Protein AF-0000000079329258 (afdb_homodimer)

Solvent-accessible surface area (backbone atoms only — not comparable to full-atom values): 20181 Å² total; per-residue (Å²): 110,71,62,59,50,48,50,52,49,50,32,41,52,50,22,44,48,54,41,33,74,60,23,19,70,70,60,48,48,65,63,57,31,17,58,67,35,71,48,51,55,69,58,52,50,73,77,28,89,44,69,68,56,38,49,38,51,54,43,53,53,58,61,31,46,58,42,48,55,48,50,64,73,45,65,86,59,78,51,51,63,58,43,52,46,50,48,48,53,51,50,43,49,47,46,70,75,35,45,66,60,45,52,47,40,60,68,40,58,68,33,58,89,62,38,68,61,66,85,78,45,67,31,61,50,52,50,47,51,52,53,50,51,36,30,74,69,52,36,29,49,91,64,59,64,69,55,52,50,22,59,58,44,31,26,49,50,50,51,67,54,35,79,75,50,53,69,74,56,39,53,54,49,46,57,53,45,44,52,43,48,40,66,48,37,43,52,129,111,70,62,60,51,49,50,51,51,48,30,41,52,53,22,43,49,53,40,34,74,60,24,19,68,71,59,47,47,64,62,58,33,16,57,67,35,71,48,51,55,68,58,53,48,73,78,27,88,43,70,68,56,40,51,39,52,52,44,53,53,57,61,32,46,57,42,49,55,48,51,66,71,46,66,87,58,77,51,53,65,57,42,51,45,49,48,47,53,50,50,43,49,46,45,70,74,36,45,66,62,46,52,46,39,58,68,40,58,66,34,59,90,62,38,66,60,65,82,82,46,66,30,62,51,53,51,46,50,52,53,50,51,36,29,73,69,53,37,30,50,90,63,58,63,70,55,53,49,22,59,59,44,31,28,49,51,50,52,67,54,36,81,76,52,52,70,72,56,38,53,54,50,47,57,52,45,44,52,42,47,42,66,48,38,43,54,129

Nearest PDB structures (foldseek):
  3pas-assembly1_A  TM=8.625E-01  e=9.833E-09  Marinobacter nauticus VT8
  3ppb-assembly1_B  TM=8.294E-01  e=1.211E-07  Shewanella loihica PV-4
  3qkx-assembly1_A  TM=8.378E-01  e=1.809E-06  Haemophilus influenzae
  3qkx-assembly1_B  TM=8.265E-01  e=6.051E-06  Haemophilus influenzae
  6el2-assembly1_B  TM=7.590E-01  e=8.904E-06  Sulfolobus acidocaldarius

Foldseek 3Di:
DVVVLVLLLVLLLVLCLVCCVPQNLVRDALCSSCVSSVHDSVSVCVVAVGSLRSLLVSLLVLVQVLLVQLCVQCPPPLQLLVSLLSSLVSLLVCCLVPVSSVVSNVVCCPPCSSVVPPPDRPSVVVQQVVVVVNVVVQFWPPDDVVVLCCLSRVVSVVLSVPPVADPVRSVVVSVVSSVVSNVVIGHD/DVVVLVLLLVLLLVLCLVCCVPQNLVRDALCSSCVSSVHDSVSVCVVAVGSLRSLLVSLLVLVQVLLVQLCVQCPPPLQLLVSLLSSLVSLLVCCLVPVSSVVSNVVCCPPCSSVVPPDDRPSVVVQQVVVVVNVVVQFWPPDDVVVLCCLSRVVSVVLSVDPVADPVRSVVVSVVSSVVSNVHIGHD

Secondary structure (DSSP, 8-state):
-HHHHHHHHHHHHHHHHHHHHHHTTTT--HHHHHHHHTS-HHHHHHH-SSHHHHHHHHHHHHHHHHHHHHHHHSTT---HHHHHHHHHHHHHHHHHHTHHHHHHHHHHTT-HHHH--TT--HHHHHHHHHHHHHHHTTSB-S--HHHHHHHHHHHHHHHHH-TTS-HHHHHHHHHHHHHHHHHHHB--/-HHHHHHHHHHHHHHHHHHHHHHTTTT--HHHHHHHHTS-HHHHHHH-SSHHHHHHHHHHHHHHHHHHHHHHHSTT---HHHHHHHHHHHHHHHHHHTHHHHHHHHHHTT-HHHH---S--HHHHHHHHHHHHHHHTTSB-S--HHHHHHHHHHHHHHHHH-TTS-HHHHHHHHHHHHHHHHHHHB--

Structure (mmCIF, N/CA/C/O backbone):
data_AF-0000000079329258-model_v1
#
loop_
_entity.id
_entity.type
_entity.pdbx_description
1 polymer 'AcrR family transcriptional regulator'
#
loop_
_atom_site.group_PDB
_atom_site.id
_atom_site.type_symbol
_atom_site.label_atom_id
_atom_site.label_alt_id
_atom_site.label_comp_id
_atom_site.label_asym_id
_atom_site.label_entity_id
_atom_site.label_seq_id
_atom_site.pdbx_PDB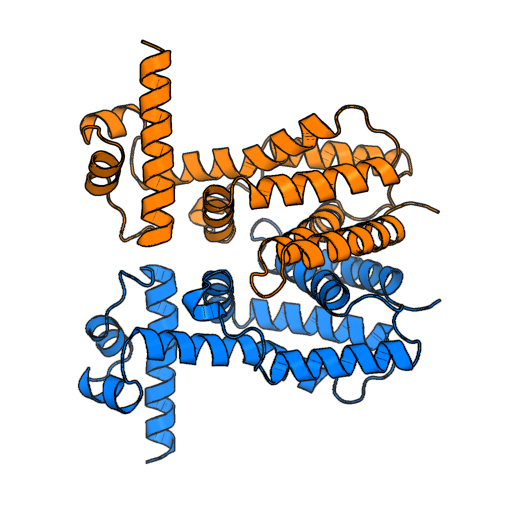_ins_code
_atom_site.Cartn_x
_atom_site.Cartn_y
_atom_site.Cartn_z
_atom_site.occupancy
_atom_site.B_iso_or_equiv
_atom_site.auth_seq_id
_atom_site.auth_comp_id
_atom_site.auth_asym_id
_atom_site.auth_atom_id
_atom_site.pdbx_PDB_model_num
ATOM 1 N N . MET A 1 1 ? -34.656 -20.156 -3.637 1 48.72 1 MET A N 1
ATOM 2 C CA . MET A 1 1 ? -33.812 -20.141 -4.816 1 48.72 1 MET A CA 1
ATOM 3 C C . MET A 1 1 ? -32.781 -19.016 -4.719 1 48.72 1 MET A C 1
ATOM 5 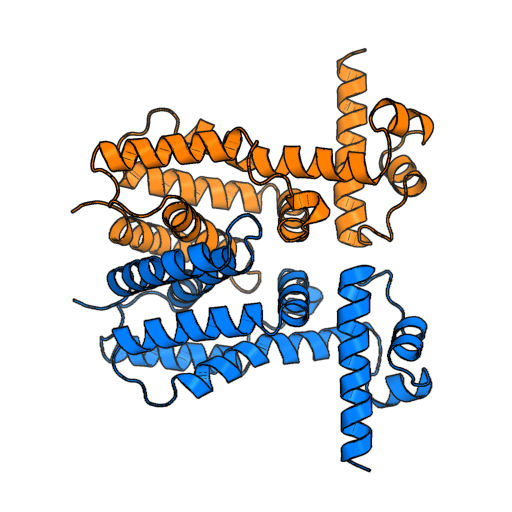O O . MET A 1 1 ? -31.594 -19.234 -4.965 1 48.72 1 MET A O 1
ATOM 9 N N . ARG A 1 2 ? -33.281 -17.766 -4.301 1 54.97 2 ARG A N 1
ATOM 10 C CA . ARG A 1 2 ? -32.406 -16.594 -4.238 1 54.97 2 ARG A CA 1
ATOM 11 C C . ARG A 1 2 ? -31.328 -16.766 -3.186 1 54.97 2 ARG A C 1
ATOM 13 O O . ARG A 1 2 ? -30.156 -16.5 -3.445 1 54.97 2 ARG A O 1
ATOM 20 N N . LYS A 1 3 ? -31.609 -17.328 -2.082 1 60.41 3 LYS A N 1
ATOM 21 C CA . LYS A 1 3 ? -30.688 -17.516 -0.968 1 60.41 3 LYS A CA 1
ATOM 22 C C . LYS A 1 3 ? -29.594 -18.516 -1.325 1 60.41 3 LYS A C 1
ATOM 24 O O . LYS A 1 3 ? -28.422 -18.297 -1.001 1 60.41 3 LYS A O 1
ATOM 29 N N . LYS A 1 4 ? -30.062 -19.547 -1.807 1 58.53 4 LYS A N 1
ATOM 30 C CA . LYS A 1 4 ? -29.109 -20.578 -2.209 1 58.53 4 LYS A CA 1
ATOM 31 C C . LYS A 1 4 ? -28.141 -20.062 -3.26 1 58.53 4 LYS A C 1
ATOM 33 O O . LYS A 1 4 ? -26.938 -20.359 -3.215 1 58.53 4 LYS A O 1
ATOM 38 N N . ASP A 1 5 ? -28.625 -19.312 -4.07 1 74.62 5 ASP A N 1
ATOM 39 C CA . ASP A 1 5 ? -27.812 -18.688 -5.113 1 74.62 5 ASP A CA 1
ATOM 40 C C . ASP A 1 5 ? -26.812 -17.719 -4.516 1 74.62 5 ASP A C 1
ATOM 42 O O . ASP A 1 5 ? -25.656 -17.688 -4.926 1 74.62 5 ASP A O 1
ATOM 46 N N . ASP A 1 6 ? -27.297 -17.156 -3.404 1 80.5 6 ASP A N 1
ATOM 47 C CA . ASP A 1 6 ? -26.422 -16.188 -2.74 1 80.5 6 ASP A CA 1
ATOM 48 C C . ASP A 1 6 ? -25.281 -16.891 -2.012 1 80.5 6 ASP A C 1
ATOM 50 O O . ASP A 1 6 ? -24.156 -16.422 -2.018 1 80.5 6 ASP A O 1
ATOM 54 N N . GLU A 1 7 ? -25.594 -18.016 -1.513 1 88.44 7 GLU A N 1
ATOM 55 C CA . GLU A 1 7 ? -24.578 -18.781 -0.779 1 88.44 7 GLU A CA 1
ATOM 56 C C . GLU A 1 7 ? -23.531 -19.344 -1.72 1 88.44 7 GLU A C 1
ATOM 58 O O . GLU A 1 7 ? -22.344 -19.359 -1.391 1 88.44 7 GLU A O 1
ATOM 63 N N . LYS A 1 8 ? -24.047 -19.812 -2.863 1 91.69 8 LYS A N 1
ATOM 64 C CA . LYS A 1 8 ? -23.109 -20.344 -3.85 1 91.69 8 LYS A CA 1
ATOM 65 C C . LYS A 1 8 ? -22.172 -19.25 -4.371 1 91.69 8 LYS A C 1
ATOM 67 O O . LYS A 1 8 ? -20.969 -19.469 -4.477 1 91.69 8 LYS A O 1
ATOM 72 N N . GLU A 1 9 ? -22.766 -18.172 -4.574 1 93.94 9 GLU A N 1
ATOM 73 C CA . GLU A 1 9 ? -21.969 -17.047 -5.066 1 93.94 9 GLU A CA 1
ATOM 74 C C . GLU A 1 9 ? -20.906 -16.641 -4.043 1 93.94 9 GLU A C 1
ATOM 76 O O . GLU A 1 9 ? -19.766 -16.391 -4.402 1 93.94 9 GLU A O 1
ATOM 81 N N . LYS A 1 10 ? -21.328 -16.594 -2.83 1 94.88 10 LYS A N 1
ATOM 82 C CA . LYS A 1 10 ? -20.406 -16.234 -1.759 1 94.88 10 LYS A CA 1
ATOM 83 C C . LYS A 1 10 ? -19.281 -17.266 -1.646 1 94.88 10 LYS A C 1
ATOM 85 O O . LYS A 1 10 ? -18.125 -16.906 -1.464 1 94.88 10 LYS A O 1
ATOM 90 N N . SER A 1 11 ? -19.641 -18.484 -1.797 1 95.94 11 SER A N 1
ATOM 91 C CA . SER A 1 11 ? -18.656 -19.562 -1.73 1 95.94 11 SER A CA 1
ATOM 92 C C . SER A 1 11 ? -17.641 -19.438 -2.865 1 95.94 11 SER A C 1
ATOM 94 O O . SER A 1 11 ? -16.453 -19.703 -2.67 1 95.94 11 SER A O 1
ATOM 96 N N . ILE A 1 12 ? -18.172 -19.094 -3.973 1 96.25 12 ILE A N 1
ATOM 97 C CA . ILE A 1 12 ? -17.297 -18.922 -5.129 1 96.25 12 ILE A CA 1
ATOM 98 C C . ILE A 1 12 ? -16.344 -17.75 -4.887 1 96.25 12 ILE A C 1
ATOM 100 O O . ILE A 1 12 ? -15.141 -17.859 -5.105 1 96.25 12 ILE A O 1
ATOM 104 N N . LYS A 1 13 ? -16.891 -16.672 -4.375 1 96.5 13 LYS A N 1
ATOM 105 C CA . LYS A 1 13 ? -16.062 -15.492 -4.102 1 96.5 13 LYS A CA 1
ATOM 106 C C . LYS A 1 13 ? -14.992 -15.805 -3.062 1 96.5 13 LYS A C 1
ATOM 108 O O . LYS A 1 13 ? -13.836 -15.414 -3.225 1 96.5 13 LYS A O 1
ATOM 113 N N . ASP A 1 14 ? -15.383 -16.547 -2.062 1 96.25 14 ASP A N 1
ATOM 114 C CA . ASP A 1 14 ? -14.445 -16.938 -1.017 1 96.25 14 ASP A CA 1
ATOM 115 C C . ASP A 1 14 ? -13.336 -17.828 -1.58 1 96.25 14 ASP A C 1
ATOM 117 O O . ASP A 1 14 ? -12.164 -17.656 -1.233 1 96.25 14 ASP A O 1
ATOM 121 N N . ALA A 1 15 ? -13.703 -18.688 -2.434 1 96.38 15 ALA A N 1
ATOM 122 C CA . ALA A 1 15 ? -12.742 -19.594 -3.064 1 96.38 15 ALA A CA 1
ATOM 123 C C . ALA A 1 15 ? -11.773 -18.828 -3.957 1 96.38 15 ALA A C 1
ATOM 125 O O . ALA A 1 15 ? -10.57 -19.109 -3.967 1 96.38 15 ALA A O 1
ATOM 126 N N . VAL A 1 16 ? -12.281 -17.875 -4.664 1 94.62 16 VAL A N 1
ATOM 127 C CA . VAL A 1 16 ? -11.461 -17.062 -5.555 1 94.62 16 VAL A CA 1
ATOM 128 C C . VAL A 1 16 ? -10.406 -16.312 -4.742 1 94.62 16 VAL A C 1
ATOM 130 O O . VAL A 1 16 ? -9.219 -16.359 -5.055 1 94.62 16 VAL A O 1
ATOM 133 N N . ILE A 1 17 ? -10.812 -15.688 -3.715 1 93.56 17 ILE A N 1
ATOM 134 C CA . ILE A 1 17 ? -9.922 -14.891 -2.881 1 93.56 17 ILE A CA 1
ATOM 135 C C . ILE A 1 17 ? -8.844 -15.781 -2.27 1 93.56 17 ILE A C 1
ATOM 137 O O . ILE A 1 17 ? -7.656 -15.477 -2.348 1 93.56 17 ILE A O 1
ATOM 141 N N . LYS A 1 18 ? -9.289 -16.875 -1.786 1 92.69 18 LYS A N 1
ATOM 142 C CA . LYS A 1 18 ? -8.375 -17.828 -1.155 1 92.69 18 LYS A CA 1
ATOM 143 C C . LYS A 1 18 ? -7.336 -18.328 -2.152 1 92.69 18 LYS A C 1
ATOM 145 O O . LYS A 1 18 ? -6.137 -18.312 -1.871 1 92.69 18 LYS A O 1
ATOM 150 N N . LEU A 1 19 ? -7.75 -18.766 -3.305 1 90.38 19 LEU A N 1
ATOM 151 C CA . LEU A 1 19 ? -6.879 -19.406 -4.285 1 90.38 19 LEU A CA 1
ATOM 152 C C . LEU A 1 19 ? -5.957 -18.375 -4.938 1 90.38 19 LEU A C 1
ATOM 154 O O . LEU A 1 19 ? -4.785 -18.672 -5.191 1 90.38 19 LEU A O 1
ATOM 158 N N . ILE A 1 20 ? -6.469 -17.25 -5.184 1 86.25 20 ILE A N 1
ATOM 159 C CA . ILE A 1 20 ? -5.66 -16.219 -5.816 1 86.25 20 ILE A CA 1
ATOM 160 C C . ILE A 1 20 ? -4.555 -15.766 -4.863 1 86.25 20 ILE A C 1
ATOM 162 O O . ILE A 1 20 ? -3.408 -15.578 -5.277 1 86.25 20 ILE A O 1
ATOM 166 N N . LEU A 1 21 ? -4.855 -15.57 -3.617 1 83.5 21 LEU A N 1
ATOM 167 C CA . LEU A 1 21 ? -3.857 -15.172 -2.631 1 83.5 21 LEU A CA 1
ATOM 168 C C . LEU A 1 21 ? -2.807 -16.266 -2.453 1 83.5 21 LEU A C 1
ATOM 170 O O . LEU A 1 21 ? -1.639 -15.969 -2.189 1 83.5 21 LEU A O 1
ATOM 174 N N . LYS A 1 22 ? -3.197 -17.484 -2.721 1 82.31 22 LYS A N 1
ATOM 175 C CA . LYS A 1 22 ? -2.311 -18.609 -2.488 1 82.31 22 LYS A CA 1
ATOM 176 C C . LYS A 1 22 ? -1.486 -18.938 -3.732 1 82.31 22 LYS A C 1
ATOM 178 O O . LYS A 1 22 ? -0.29 -19.219 -3.637 1 82.31 22 LYS A O 1
ATOM 183 N N . GLU A 1 23 ? -2.15 -18.875 -4.914 1 81.81 23 GLU A N 1
ATOM 184 C CA . GLU A 1 23 ? -1.503 -19.422 -6.102 1 81.81 23 GLU A CA 1
ATOM 185 C C . GLU A 1 23 ? -1.396 -18.375 -7.207 1 81.81 23 GLU A C 1
ATOM 187 O O . GLU A 1 23 ? -0.786 -18.625 -8.25 1 81.81 23 GLU A O 1
ATOM 192 N N . GLY A 1 24 ? -1.942 -17.219 -6.98 1 77.56 24 GLY A N 1
ATOM 193 C CA . GLY A 1 24 ? -1.922 -16.203 -8.016 1 77.56 24 GLY A CA 1
ATOM 194 C C . GLY A 1 24 ? -2.986 -16.406 -9.078 1 77.56 24 GLY A C 1
ATOM 195 O O . GLY A 1 24 ? -3.65 -17.453 -9.102 1 77.56 24 GLY A O 1
ATOM 196 N N . PHE A 1 25 ? -3.131 -15.484 -9.922 1 76 25 PHE A N 1
ATOM 197 C CA . PHE A 1 25 ? -4.176 -15.469 -10.938 1 76 25 PHE A CA 1
ATOM 198 C C . PHE A 1 25 ? -3.945 -16.578 -11.961 1 76 25 PHE A C 1
ATOM 200 O O . PHE A 1 25 ? -4.879 -17.297 -12.328 1 76 25 PHE A O 1
ATOM 207 N N . GLN A 1 26 ? -2.729 -16.641 -12.406 1 77.75 26 GLN A N 1
ATOM 208 C CA . GLN A 1 26 ? -2.402 -17.625 -13.438 1 77.75 26 GLN A CA 1
ATOM 209 C C . GLN A 1 26 ? -2.506 -19.047 -12.898 1 77.75 26 GLN A C 1
ATOM 211 O O . GLN A 1 26 ? -2.859 -19.969 -13.641 1 77.75 26 GLN A O 1
ATOM 216 N N . GLY A 1 27 ? -2.27 -19.203 -11.695 1 80.75 27 GLY A N 1
ATOM 217 C CA . GLY A 1 27 ? -2.301 -20.531 -11.094 1 80.75 27 GLY A CA 1
ATOM 218 C C . GLY A 1 27 ? -3.697 -20.969 -10.695 1 80.75 27 GLY A C 1
ATOM 219 O O . GLY A 1 27 ? -3.893 -22.109 -10.266 1 80.75 27 GLY A O 1
ATOM 220 N N . THR A 1 28 ? -4.598 -20.094 -10.789 1 87.38 28 THR A N 1
ATOM 221 C CA . THR A 1 28 ? -5.969 -20.375 -10.391 1 87.38 28 THR A CA 1
ATOM 222 C C . THR A 1 28 ? -6.836 -20.688 -11.609 1 87.38 28 THR A C 1
ATOM 224 O O . THR A 1 28 ? -6.805 -19.953 -12.602 1 87.38 28 THR A O 1
ATOM 227 N N . SER A 1 29 ? -7.504 -21.828 -11.578 1 91.19 29 SER A N 1
ATOM 228 C CA . SER A 1 29 ? -8.398 -22.203 -12.672 1 91.19 29 SER A CA 1
ATOM 229 C C . SER A 1 29 ? -9.844 -22.328 -12.188 1 91.19 29 SER A C 1
ATOM 231 O O . SER A 1 29 ? -10.094 -22.375 -10.984 1 91.19 29 SER A O 1
ATOM 233 N N . ILE A 1 30 ? -10.711 -22.359 -13.141 1 94.56 30 ILE A N 1
ATOM 234 C CA . ILE A 1 30 ? -12.125 -22.5 -12.828 1 94.56 30 ILE A CA 1
ATOM 235 C C . ILE A 1 30 ? -12.359 -23.844 -12.117 1 94.56 30 ILE A C 1
ATOM 237 O O . ILE A 1 30 ? -13.148 -23.906 -11.172 1 94.56 30 ILE A O 1
ATOM 241 N N . SER A 1 31 ? -11.688 -24.828 -12.547 1 95.75 31 SER A N 1
ATOM 242 C CA . SER A 1 31 ? -11.812 -26.141 -11.922 1 95.75 31 SER A CA 1
ATOM 243 C C . SER A 1 31 ? -11.391 -26.094 -10.453 1 95.75 31 SER A C 1
ATOM 245 O O . SER A 1 31 ? -12.078 -26.656 -9.586 1 95.75 31 SER A O 1
ATOM 247 N N . LYS A 1 32 ? -10.32 -25.453 -10.133 1 95.38 32 LYS A N 1
ATOM 248 C CA . LYS A 1 32 ? -9.836 -25.312 -8.758 1 95.38 32 LYS A CA 1
ATOM 249 C C . LYS A 1 32 ? -10.812 -24.5 -7.914 1 95.38 32 LYS A C 1
ATOM 251 O O . LYS A 1 32 ? -11.07 -24.844 -6.758 1 95.38 32 LYS A O 1
ATOM 256 N N . ILE A 1 33 ? -11.32 -23.438 -8.492 1 96.69 33 ILE A N 1
ATOM 257 C CA . ILE A 1 33 ? -12.266 -22.562 -7.809 1 96.69 33 ILE A CA 1
ATOM 258 C C . ILE A 1 33 ? -13.531 -23.344 -7.465 1 96.69 33 ILE A C 1
ATOM 260 O O . ILE A 1 33 ? -14.023 -23.297 -6.336 1 96.69 33 ILE A O 1
ATOM 264 N N . ALA A 1 34 ? -14.008 -24.094 -8.5 1 97.25 34 ALA A N 1
ATOM 265 C CA . ALA A 1 34 ? -15.211 -24.906 -8.305 1 97.25 34 ALA A CA 1
ATOM 266 C C . ALA A 1 34 ? -15.016 -25.922 -7.176 1 97.25 34 ALA A C 1
ATOM 268 O O . ALA A 1 34 ? -15.852 -26.016 -6.277 1 97.25 34 ALA A O 1
ATOM 269 N N . LYS A 1 35 ? -13.938 -26.578 -7.188 1 97.69 35 LYS A N 1
ATOM 270 C CA . LYS A 1 35 ? -13.609 -27.562 -6.168 1 97.69 35 LYS A CA 1
ATOM 271 C C . LYS A 1 35 ? -13.539 -26.922 -4.785 1 97.69 35 LYS A C 1
ATOM 273 O O . LYS A 1 35 ? -14.125 -27.422 -3.826 1 97.69 35 LYS A O 1
ATOM 278 N N . GLU A 1 36 ? -12.883 -25.844 -4.668 1 96.69 36 GLU A N 1
ATOM 279 C CA . GLU A 1 36 ? -12.711 -25.156 -3.396 1 96.69 36 GLU A CA 1
ATOM 280 C C . GLU A 1 36 ? -14.047 -24.625 -2.871 1 96.69 36 GLU A C 1
ATOM 282 O O . GLU A 1 36 ? -14.281 -24.625 -1.66 1 96.69 36 GLU A O 1
ATOM 287 N N . ALA A 1 37 ? -14.859 -24.203 -3.791 1 97.06 37 ALA A N 1
ATOM 288 C CA . ALA A 1 37 ? -16.156 -23.625 -3.436 1 97.06 37 ALA A CA 1
ATOM 289 C C . ALA A 1 37 ? -17.188 -24.703 -3.146 1 97.06 37 ALA A C 1
ATOM 291 O O . ALA A 1 37 ? -18.266 -24.422 -2.627 1 97.06 37 ALA A O 1
ATOM 292 N N . GLY A 1 38 ? -16.875 -25.906 -3.523 1 97.12 38 GLY A N 1
ATOM 293 C CA . GLY A 1 38 ? -17.812 -27 -3.301 1 97.12 38 GLY A CA 1
ATOM 294 C C . GLY A 1 38 ? -18.969 -27.016 -4.285 1 97.12 38 GLY A C 1
ATOM 295 O O . GLY A 1 38 ? -20.094 -27.344 -3.916 1 97.12 38 GLY A O 1
ATOM 296 N N . VAL A 1 39 ? -18.656 -26.578 -5.473 1 96.81 39 VAL A N 1
ATOM 297 C CA . VAL A 1 39 ? -19.672 -26.562 -6.527 1 96.81 39 VAL A CA 1
ATOM 298 C C . VAL A 1 39 ? -19.094 -27.172 -7.805 1 96.81 39 VAL A C 1
ATOM 300 O O . VAL A 1 39 ? -17.891 -27.469 -7.867 1 96.81 39 VAL A O 1
ATOM 303 N N . SER A 1 40 ? -19.969 -27.375 -8.805 1 95.31 40 SER A N 1
ATOM 304 C CA . SER A 1 40 ? -19.484 -27.844 -10.102 1 95.31 40 SER A CA 1
ATOM 305 C C . SER A 1 40 ? -18.984 -26.688 -10.953 1 95.31 40 SER A C 1
ATOM 307 O O . SER A 1 40 ? -19.406 -25.547 -10.781 1 95.31 40 SER A O 1
ATOM 309 N N . PRO A 1 41 ? -18.094 -26.969 -11.891 1 95.69 41 PRO A N 1
ATOM 310 C CA . PRO A 1 41 ? -17.688 -25.938 -12.836 1 95.69 41 PRO A CA 1
ATOM 311 C C . PRO A 1 41 ? -18.875 -25.312 -13.562 1 95.69 41 PRO A C 1
ATOM 313 O O . PRO A 1 41 ? -18.875 -24.094 -13.82 1 95.69 41 PRO A O 1
ATOM 316 N N . ALA A 1 42 ? -19.859 -26.062 -13.875 1 94.75 42 ALA A N 1
ATOM 317 C CA . ALA A 1 42 ? -21.047 -25.547 -14.547 1 94.75 42 ALA A CA 1
ATOM 318 C C . ALA A 1 42 ? -21.734 -24.484 -13.695 1 94.75 42 ALA A C 1
ATOM 320 O O . ALA A 1 42 ? -22.203 -23.484 -14.227 1 94.75 42 ALA A O 1
ATOM 321 N N . THR A 1 43 ? -21.766 -24.703 -12.438 1 94.94 43 THR A N 1
ATOM 322 C CA . THR A 1 43 ? -22.375 -23.75 -11.516 1 94.94 43 THR A CA 1
ATOM 323 C C . THR A 1 43 ? -21.609 -22.422 -11.531 1 94.94 43 THR A C 1
ATOM 325 O O . THR A 1 43 ? -22.219 -21.359 -11.5 1 94.94 43 THR A O 1
ATOM 328 N N . VAL A 1 44 ? -20.266 -22.469 -11.539 1 96.12 44 VAL A N 1
ATOM 329 C CA . VAL A 1 44 ? -19.469 -21.25 -11.586 1 96.12 44 VAL A CA 1
ATOM 330 C C . VAL A 1 44 ? -19.828 -20.453 -12.828 1 96.12 44 VAL A C 1
ATOM 332 O O . VAL A 1 44 ? -19.953 -19.234 -12.766 1 96.12 44 VAL A O 1
ATOM 335 N N . TYR A 1 45 ? -20.125 -21.156 -13.906 1 94.5 45 TYR A N 1
ATOM 336 C CA . TYR A 1 45 ? -20.391 -20.516 -15.188 1 94.5 45 TYR A CA 1
ATOM 337 C C . TYR A 1 45 ? -21.797 -19.922 -15.211 1 94.5 45 TYR A C 1
ATOM 339 O O . TYR A 1 45 ? -22.109 -19.078 -16.062 1 94.5 45 TYR A O 1
ATOM 347 N N . ILE A 1 46 ? -22.594 -20.375 -14.414 1 94.38 46 ILE A N 1
ATOM 348 C CA . ILE A 1 46 ? -23.906 -19.766 -14.258 1 94.38 46 ILE A CA 1
ATOM 349 C C . ILE A 1 46 ? -23.75 -18.328 -13.758 1 94.38 46 ILE A C 1
ATOM 351 O O . ILE A 1 46 ? -24.484 -17.438 -14.172 1 94.38 46 ILE A O 1
ATOM 355 N N . TYR A 1 47 ? -22.734 -18.141 -12.961 1 93.69 47 TYR A N 1
ATOM 356 C CA . TYR A 1 47 ? -22.562 -16.844 -12.305 1 93.69 47 TYR A CA 1
ATOM 357 C C . TYR A 1 47 ? -21.578 -15.969 -13.07 1 93.69 47 TYR A C 1
ATOM 359 O O . TYR A 1 47 ? -21.672 -14.734 -13.023 1 93.69 47 TYR A O 1
ATOM 367 N N . TYR A 1 48 ? -20.672 -16.625 -13.688 1 94.12 48 TYR A N 1
ATOM 368 C CA . TYR A 1 48 ? -19.594 -15.875 -14.32 1 94.12 48 TYR A CA 1
ATOM 369 C C . TYR A 1 48 ? -19.297 -16.422 -15.711 1 94.12 48 TYR A C 1
ATOM 371 O O . TYR A 1 48 ? -19.281 -17.641 -15.906 1 94.12 48 TYR A O 1
ATOM 379 N N . ASP A 1 49 ? -18.938 -15.531 -16.562 1 92 49 ASP A N 1
ATOM 380 C CA . ASP A 1 49 ? -18.734 -15.898 -17.969 1 92 49 ASP A CA 1
ATOM 381 C C . ASP A 1 49 ? -17.391 -16.594 -18.156 1 92 49 ASP A C 1
ATOM 383 O O . ASP A 1 49 ? -17.281 -17.547 -18.922 1 92 49 ASP A O 1
ATOM 387 N N . ASN A 1 50 ? -16.438 -16 -17.609 1 91.31 50 ASN A N 1
ATOM 388 C CA . ASN A 1 50 ? -15.078 -16.531 -17.672 1 91.31 50 ASN A CA 1
ATOM 389 C C . ASN A 1 50 ? -14.234 -16.062 -16.5 1 91.31 50 ASN A C 1
ATOM 391 O O . ASN A 1 50 ? -14.688 -15.25 -15.68 1 91.31 50 ASN A O 1
ATOM 395 N N . LYS A 1 51 ? -13.117 -16.531 -16.438 1 89.81 51 LYS A N 1
ATOM 396 C CA . LYS A 1 51 ? -12.234 -16.297 -15.305 1 89.81 51 LYS A CA 1
ATOM 397 C C . LYS A 1 51 ? -11.906 -14.805 -15.18 1 89.81 51 LYS A C 1
ATOM 399 O O . LYS A 1 51 ? -11.953 -14.25 -14.078 1 89.81 51 LYS A O 1
ATOM 404 N N . GLU A 1 52 ? -11.602 -14.18 -16.25 1 87.25 52 GLU A N 1
ATOM 405 C CA . GLU A 1 52 ? -11.227 -12.766 -16.25 1 87.25 52 GLU A CA 1
ATOM 406 C C . GLU A 1 52 ? -12.391 -11.891 -15.797 1 87.25 52 GLU A C 1
ATOM 408 O O . GLU A 1 52 ? -12.219 -10.992 -14.969 1 87.25 52 GLU A O 1
ATOM 413 N N . ALA A 1 53 ? -13.484 -12.18 -16.312 1 89.38 53 ALA A N 1
ATOM 414 C CA . ALA A 1 53 ? -14.68 -11.438 -15.93 1 89.38 53 ALA A CA 1
ATOM 415 C C . ALA A 1 53 ? -15.023 -11.664 -14.461 1 89.38 53 ALA A C 1
ATOM 417 O O . ALA A 1 53 ? -15.43 -10.734 -13.758 1 89.38 53 ALA A O 1
ATOM 418 N N . MET A 1 54 ? -14.906 -12.898 -14.031 1 92.69 54 MET A N 1
ATOM 419 C CA . MET A 1 54 ? -15.164 -13.234 -12.633 1 92.69 54 MET A CA 1
ATOM 420 C C . MET A 1 54 ? -14.258 -12.438 -11.703 1 92.69 54 MET A C 1
ATOM 422 O O . MET A 1 54 ? -14.727 -11.805 -10.758 1 92.69 54 MET A O 1
ATOM 426 N N . LEU A 1 55 ? -13.031 -12.406 -12.031 1 89.19 55 LEU A N 1
ATOM 427 C CA . LEU A 1 55 ? -12.055 -11.703 -11.203 1 89.19 55 LEU A CA 1
ATOM 428 C C . LEU A 1 55 ? -12.328 -10.203 -11.188 1 89.19 55 LEU A C 1
ATOM 430 O O . LEU A 1 55 ? -12.273 -9.57 -10.133 1 89.19 55 LEU A O 1
ATOM 434 N N . HIS A 1 56 ? -12.57 -9.711 -12.297 1 88.12 56 HIS A N 1
ATOM 435 C CA . HIS A 1 56 ? -12.875 -8.289 -12.414 1 88.12 56 HIS A CA 1
ATOM 436 C C . HIS A 1 56 ? -14.086 -7.914 -11.57 1 88.12 56 HIS A C 1
ATOM 438 O O . HIS A 1 56 ? -14.055 -6.926 -10.836 1 88.12 56 HIS A O 1
ATOM 444 N N . ASP A 1 57 ? -15.109 -8.719 -11.648 1 89.5 57 ASP A N 1
ATOM 445 C CA . ASP A 1 57 ? -16.344 -8.445 -10.922 1 89.5 57 ASP A CA 1
ATOM 446 C C . ASP A 1 57 ? -16.125 -8.531 -9.414 1 89.5 57 ASP A C 1
ATOM 448 O O . ASP A 1 57 ? -16.609 -7.684 -8.664 1 89.5 57 ASP A O 1
ATOM 452 N N . ILE A 1 58 ? -15.469 -9.508 -9.055 1 91.94 58 ILE A N 1
ATOM 453 C CA . ILE A 1 58 ? -15.203 -9.719 -7.637 1 91.94 58 ILE A CA 1
ATOM 454 C C . ILE A 1 58 ? -14.312 -8.602 -7.109 1 91.94 58 ILE A C 1
ATOM 456 O O . ILE A 1 58 ? -14.555 -8.055 -6.027 1 91.94 58 ILE A O 1
ATOM 460 N N . TYR A 1 59 ? -13.305 -8.172 -7.867 1 89.69 59 TYR A N 1
ATOM 461 C CA . TYR A 1 59 ? -12.422 -7.074 -7.488 1 89.69 59 TYR A CA 1
ATOM 462 C C . TYR A 1 59 ? -13.195 -5.777 -7.309 1 89.69 59 TYR A C 1
ATOM 464 O O . TYR A 1 59 ? -13.039 -5.082 -6.301 1 89.69 59 TYR A O 1
ATOM 472 N N . ILE A 1 60 ? -14.016 -5.492 -8.258 1 88.56 60 ILE A N 1
ATOM 473 C CA . ILE A 1 60 ? -14.789 -4.254 -8.211 1 88.56 60 ILE A CA 1
ATOM 474 C C . ILE A 1 60 ? -15.703 -4.258 -6.992 1 88.56 60 ILE A C 1
ATOM 476 O O . ILE A 1 60 ? -15.797 -3.262 -6.273 1 88.56 60 ILE A O 1
ATOM 480 N N . GLU A 1 61 ? -16.312 -5.348 -6.801 1 91.19 61 GLU A N 1
ATOM 481 C CA . GLU A 1 61 ? -17.234 -5.461 -5.672 1 91.19 61 GLU A CA 1
ATOM 482 C C . GLU A 1 61 ? -16.531 -5.188 -4.352 1 91.19 61 GLU A C 1
ATOM 484 O O . GLU A 1 61 ? -16.969 -4.344 -3.566 1 91.19 61 GLU A O 1
ATOM 489 N N . TYR A 1 62 ? -15.43 -5.809 -4.176 1 91.5 62 TYR A N 1
ATOM 490 C CA . TYR A 1 62 ? -14.758 -5.703 -2.883 1 91.5 62 TYR A CA 1
ATOM 491 C C . TYR A 1 62 ? -13.992 -4.395 -2.77 1 91.5 62 TYR A C 1
ATOM 493 O O . TYR A 1 62 ? -13.828 -3.857 -1.671 1 91.5 62 TYR A O 1
ATOM 501 N N . SER A 1 63 ? -13.523 -3.836 -3.877 1 89.56 63 SER A N 1
ATOM 502 C CA . SER A 1 63 ? -12.852 -2.541 -3.857 1 89.56 63 SER A CA 1
ATOM 503 C C . SER A 1 63 ? -13.812 -1.426 -3.459 1 89.56 63 SER A C 1
ATOM 505 O O . SER A 1 63 ? -13.398 -0.409 -2.9 1 89.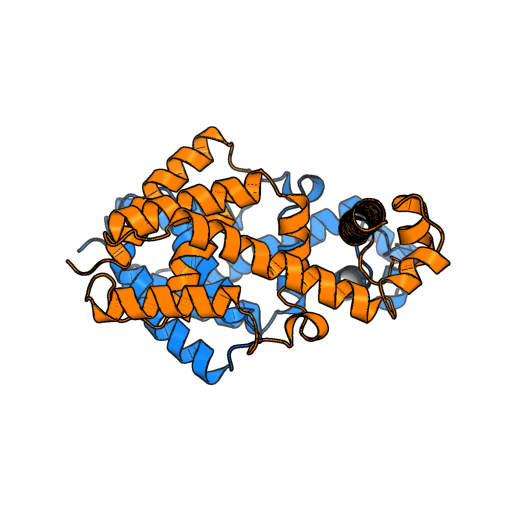56 63 SER A O 1
ATOM 507 N N . GLU A 1 64 ? -15.055 -1.664 -3.684 1 90.25 64 GLU A N 1
ATOM 508 C CA . GLU A 1 64 ? -16.062 -0.653 -3.369 1 90.25 64 GLU A CA 1
ATOM 509 C C . GLU A 1 64 ? -16.641 -0.869 -1.975 1 90.25 64 GLU A C 1
ATOM 511 O O . GLU A 1 64 ? -17.109 0.079 -1.336 1 90.25 64 GLU A O 1
ATOM 516 N N . GLU A 1 65 ? -16.594 -2.084 -1.569 1 92.44 65 GLU A N 1
ATOM 517 C CA . GLU A 1 65 ? -17.219 -2.457 -0.302 1 92.44 65 GLU A CA 1
ATOM 518 C C . GLU A 1 65 ? -16.656 -1.627 0.851 1 92.44 65 GLU A C 1
ATOM 520 O O . GLU A 1 65 ? -17.406 -1.214 1.742 1 92.44 65 GLU A O 1
ATOM 525 N N . VAL A 1 66 ? -15.391 -1.36 0.825 1 93.19 66 VAL A N 1
ATOM 526 C CA . VAL A 1 66 ? -14.766 -0.629 1.919 1 93.19 66 VAL A CA 1
ATOM 527 C C . VAL A 1 66 ? -15.312 0.794 1.976 1 93.19 66 VAL A C 1
ATOM 529 O O . VAL A 1 66 ? -15.562 1.329 3.059 1 93.19 66 VAL A O 1
ATOM 532 N N . PHE A 1 67 ? -15.477 1.378 0.839 1 92.38 67 PHE A N 1
ATOM 533 C CA . PHE A 1 67 ? -15.984 2.744 0.812 1 92.38 67 PHE A CA 1
ATOM 534 C C . PHE A 1 67 ? -17.422 2.791 1.291 1 92.38 67 PHE A C 1
ATOM 536 O O . PHE A 1 67 ? -17.812 3.701 2.029 1 92.38 67 PHE A O 1
ATOM 543 N N . GLU A 1 68 ? -18.172 1.812 0.85 1 92.56 68 GLU A N 1
ATOM 544 C CA . GLU A 1 68 ? -19.547 1.737 1.326 1 92.56 68 GLU A CA 1
ATOM 545 C C . GLU A 1 68 ? -19.594 1.554 2.84 1 92.56 68 GLU A C 1
ATOM 547 O O . GLU A 1 68 ? -20.406 2.191 3.521 1 92.56 68 GLU A O 1
ATOM 552 N N . TYR A 1 69 ? -18.797 0.724 3.279 1 95.31 69 TYR A N 1
ATOM 553 C CA . TYR A 1 69 ? -18.688 0.489 4.715 1 95.31 69 TYR A CA 1
ATOM 554 C C . TYR A 1 69 ? -18.359 1.778 5.457 1 95.31 69 TYR A C 1
ATOM 556 O O . TYR A 1 69 ? -19.031 2.135 6.426 1 95.31 69 TYR A O 1
ATOM 564 N N . LEU A 1 70 ? -17.422 2.521 5.016 1 96.81 70 LEU A N 1
ATOM 565 C CA . LEU A 1 70 ? -16.953 3.729 5.691 1 96.81 70 LEU A CA 1
ATOM 566 C C . LEU A 1 70 ? -17.984 4.84 5.594 1 96.81 70 LEU A C 1
ATOM 568 O O . LEU A 1 70 ? -18.234 5.551 6.57 1 96.81 70 LEU A O 1
ATOM 572 N N . LEU A 1 71 ? -18.547 4.973 4.402 1 96.12 71 LEU A N 1
ATOM 573 C CA . LEU A 1 71 ? -19.547 6.02 4.188 1 96.12 71 LEU A CA 1
ATOM 574 C C . LEU A 1 71 ? -20.75 5.812 5.09 1 96.12 71 LEU A C 1
ATOM 576 O O . LEU A 1 71 ? -21.344 6.777 5.566 1 96.12 71 LEU A O 1
ATOM 580 N N . ASN A 1 72 ? -21.062 4.559 5.301 1 95.94 72 ASN A N 1
ATOM 581 C CA . ASN A 1 72 ? -22.172 4.246 6.191 1 95.94 72 ASN A CA 1
ATOM 582 C C . ASN A 1 72 ? -21.859 4.641 7.633 1 95.94 72 ASN A C 1
ATOM 584 O O . ASN A 1 72 ? -22.781 4.918 8.414 1 95.94 72 ASN A O 1
ATOM 588 N N . LYS A 1 73 ? -20.625 4.668 8.008 1 96.62 73 LYS A N 1
ATOM 589 C CA . LYS A 1 73 ? -20.219 4.996 9.375 1 96.62 73 LYS A CA 1
ATOM 590 C C . LYS A 1 73 ? -20.219 6.504 9.594 1 96.62 73 LYS A C 1
ATOM 592 O O . LYS A 1 73 ? -20.312 6.969 10.734 1 96.62 73 LYS A O 1
ATOM 597 N N . VAL A 1 74 ? -20.094 7.242 8.547 1 95.88 74 VAL A N 1
ATOM 598 C CA . VAL A 1 74 ? -19.875 8.672 8.734 1 95.88 74 VAL A CA 1
ATOM 599 C C . VAL A 1 74 ? -21.062 9.453 8.18 1 95.88 74 VAL A C 1
ATOM 601 O O . VAL A 1 74 ? -21 10.672 8.023 1 95.88 74 VAL A O 1
ATOM 604 N N . ASN A 1 75 ? -22.047 8.602 7.988 1 87.31 75 ASN A N 1
ATOM 605 C CA . ASN A 1 75 ? -23.25 9.242 7.492 1 87.31 75 ASN A CA 1
ATOM 606 C C . ASN A 1 75 ? -23.719 10.359 8.422 1 87.31 75 ASN A C 1
ATOM 608 O O . ASN A 1 75 ? -23.875 10.141 9.625 1 87.31 75 ASN A O 1
ATOM 612 N N . ASN A 1 76 ? -23.656 11.688 8.078 1 88.25 76 ASN A N 1
ATOM 613 C CA . ASN A 1 76 ? -24.188 12.859 8.781 1 88.25 76 ASN A CA 1
ATOM 614 C C . ASN A 1 76 ? -23.125 13.5 9.672 1 88.25 76 ASN A C 1
ATOM 616 O O . ASN A 1 76 ? -23.453 14.289 10.562 1 88.25 76 ASN A O 1
ATOM 620 N N . VAL A 1 77 ? -21.984 13.031 9.672 1 92.19 77 VAL A N 1
ATOM 621 C CA . VAL A 1 77 ? -20.906 13.68 10.422 1 92.19 77 VAL A CA 1
ATOM 622 C C . VAL A 1 77 ? -20.469 14.953 9.703 1 92.19 77 VAL A C 1
ATOM 624 O O . VAL A 1 77 ? -20.078 14.906 8.539 1 92.19 77 VAL A O 1
ATOM 627 N N . ILE A 1 78 ? -20.547 15.992 10.438 1 88.81 78 ILE A N 1
ATOM 628 C CA . ILE A 1 78 ? -20.234 17.281 9.828 1 88.81 78 ILE A CA 1
ATOM 629 C C . ILE A 1 78 ? -18.938 17.828 10.406 1 88.81 78 ILE A C 1
ATOM 631 O O . ILE A 1 78 ? -18.234 18.609 9.75 1 88.81 78 ILE A O 1
ATOM 635 N N . ASP A 1 79 ? -18.578 17.453 11.617 1 95.38 79 ASP A N 1
ATOM 636 C CA . ASP A 1 79 ? -17.344 17.875 12.25 1 95.38 79 ASP A CA 1
ATOM 637 C C . ASP A 1 79 ? -16.141 17.172 11.625 1 95.38 79 ASP A C 1
ATOM 639 O O . ASP A 1 79 ? -16.062 15.945 11.617 1 95.38 79 ASP A O 1
ATOM 643 N N . GLY A 1 80 ? -15.227 17.953 11.125 1 96.31 80 GLY A N 1
ATOM 644 C CA . GLY A 1 80 ? -14.086 17.422 10.406 1 96.31 80 GLY A CA 1
ATOM 645 C C . GLY A 1 80 ? -13.211 16.516 11.25 1 96.31 80 GLY A C 1
ATOM 646 O O . GLY A 1 80 ? -12.742 15.484 10.773 1 96.31 80 GLY A O 1
ATOM 647 N N . LYS A 1 81 ? -12.961 16.938 12.508 1 97.31 81 LYS A N 1
ATOM 648 C CA . LYS A 1 81 ? -12.133 16.141 13.406 1 97.31 81 LYS A CA 1
ATOM 649 C C . LYS A 1 81 ? -12.773 14.773 13.672 1 97.31 81 LYS A C 1
ATOM 651 O O . LYS A 1 81 ? -12.102 13.742 13.609 1 97.31 81 LYS A O 1
ATOM 656 N N . GLN A 1 82 ? -14.039 14.82 13.93 1 97.5 82 GLN A N 1
ATOM 657 C CA . GLN A 1 82 ? -14.781 13.586 14.172 1 97.5 82 GLN A CA 1
ATOM 658 C C . GLN A 1 82 ? -14.812 12.711 12.922 1 97.5 82 GLN A C 1
ATOM 660 O O . GLN A 1 82 ? -14.688 11.484 13.016 1 97.5 82 GLN A O 1
ATOM 665 N N . LEU A 1 83 ? -15.039 13.328 11.828 1 97.81 83 LEU A N 1
ATOM 666 C CA . LEU A 1 83 ? -15.078 12.609 10.562 1 97.81 83 LEU A CA 1
ATOM 667 C C . LEU A 1 83 ? -13.773 11.844 10.328 1 97.81 83 LEU A C 1
ATOM 669 O O . LEU A 1 83 ? -13.797 10.648 10.031 1 97.81 83 LEU A O 1
ATOM 673 N N . ILE A 1 84 ? -12.633 12.492 10.492 1 98.12 84 ILE A N 1
ATOM 674 C CA . ILE A 1 84 ? -11.328 11.883 10.289 1 98.12 84 ILE A CA 1
ATOM 675 C C . ILE A 1 84 ? -11.117 10.758 11.297 1 98.12 84 ILE A C 1
ATOM 677 O O . ILE A 1 84 ? -10.656 9.672 10.938 1 98.12 84 ILE A O 1
ATOM 681 N N . GLU A 1 85 ? -11.469 11.023 12.5 1 98.38 85 GLU A N 1
ATOM 682 C CA . GLU A 1 85 ? -11.305 10.016 13.547 1 98.38 85 GLU A CA 1
ATOM 683 C C . GLU A 1 85 ? -12.086 8.75 13.219 1 98.38 85 GLU A C 1
ATOM 685 O O . GLU A 1 85 ? -11.547 7.645 13.305 1 98.38 85 GLU A O 1
ATOM 690 N N . ILE A 1 86 ? -13.336 8.883 12.828 1 98.38 86 ILE A N 1
ATOM 691 C CA . ILE A 1 86 ? -14.188 7.734 12.523 1 98.38 86 ILE A CA 1
ATOM 692 C C . ILE A 1 86 ? -13.641 6.996 11.305 1 98.38 86 ILE A C 1
ATOM 694 O O . ILE A 1 86 ? -13.523 5.77 11.312 1 98.38 86 ILE A O 1
ATOM 698 N N . ILE A 1 87 ? -13.32 7.703 10.266 1 98.12 87 ILE A N 1
ATOM 699 C CA . ILE A 1 87 ? -12.836 7.094 9.031 1 98.12 87 ILE A CA 1
ATOM 700 C C . ILE A 1 87 ? -11.578 6.285 9.32 1 98.12 87 ILE A C 1
ATOM 702 O O . ILE A 1 87 ? -11.469 5.129 8.906 1 98.12 87 ILE A O 1
ATOM 706 N N . VAL A 1 88 ? -10.625 6.871 10.031 1 98.44 88 VAL A N 1
ATOM 707 C CA . VAL A 1 88 ? -9.352 6.215 10.312 1 98.44 88 VAL A CA 1
ATOM 708 C C . VAL A 1 88 ? -9.594 4.961 11.148 1 98.44 88 VAL A C 1
ATOM 710 O O . VAL A 1 88 ? -9.102 3.879 10.812 1 98.44 88 VAL A O 1
ATOM 713 N N . LYS A 1 89 ? -10.375 5.055 12.172 1 98.5 89 LYS A N 1
ATOM 714 C CA . LYS A 1 89 ? -10.625 3.928 13.07 1 98.5 89 LYS A CA 1
ATOM 715 C C . LYS A 1 89 ? -11.383 2.814 12.344 1 98.5 89 LYS A C 1
ATOM 717 O O . LYS A 1 89 ? -11.047 1.637 12.484 1 98.5 89 LYS A O 1
ATOM 722 N N . GLU A 1 90 ? -12.352 3.18 11.625 1 98.12 90 GLU A N 1
ATOM 723 C CA . GLU A 1 90 ? -13.18 2.186 10.945 1 98.12 90 GLU A CA 1
ATOM 724 C C . GLU A 1 90 ? -12.422 1.543 9.781 1 98.12 90 GLU A C 1
ATOM 726 O O . GLU A 1 90 ? -12.625 0.365 9.477 1 98.12 90 GLU A O 1
ATOM 731 N N . TYR A 1 91 ? -11.617 2.316 9.117 1 98.12 91 TYR A N 1
ATOM 732 C CA . TYR A 1 91 ? -10.789 1.738 8.062 1 98.12 91 TYR A CA 1
ATOM 733 C C . TYR A 1 91 ? -9.82 0.708 8.633 1 98.12 91 TYR A C 1
ATOM 735 O O . TYR A 1 91 ? -9.672 -0.387 8.086 1 98.12 91 TYR A O 1
ATOM 743 N N . TYR A 1 92 ? -9.164 1.078 9.742 1 98.31 92 TYR A N 1
ATOM 744 C CA . TYR A 1 92 ? -8.289 0.149 10.445 1 98.31 92 TYR A CA 1
ATOM 745 C C . TYR A 1 92 ? -9.031 -1.122 10.836 1 98.31 92 TYR A C 1
ATOM 747 O O . TYR A 1 92 ? -8.547 -2.23 10.594 1 98.31 92 TYR A O 1
ATOM 755 N N . THR A 1 93 ? -10.211 -0.963 11.383 1 97.75 93 THR A N 1
ATOM 756 C CA . THR A 1 93 ? -11.039 -2.086 11.812 1 97.75 93 THR A CA 1
ATOM 757 C C . THR A 1 93 ? -11.398 -2.973 10.625 1 97.75 93 THR A C 1
ATOM 759 O O . THR A 1 93 ? -11.328 -4.199 10.719 1 97.75 93 THR A O 1
ATOM 762 N N . TYR A 1 94 ? -11.758 -2.34 9.57 1 97.31 94 TYR A N 1
ATOM 763 C CA . TYR A 1 94 ? -12.117 -3.082 8.367 1 97.31 94 TYR A CA 1
ATOM 764 C C . TYR A 1 94 ? -10.961 -3.947 7.891 1 97.31 94 TYR A C 1
ATOM 766 O O . TYR A 1 94 ? -11.141 -5.125 7.57 1 97.31 94 TYR A O 1
ATOM 774 N N . ILE A 1 95 ? -9.781 -3.361 7.785 1 95.88 95 ILE A N 1
ATOM 775 C CA . ILE A 1 95 ? -8.609 -4.07 7.297 1 95.88 95 ILE A CA 1
ATOM 776 C C . ILE A 1 95 ? -8.312 -5.27 8.203 1 95.88 95 ILE A C 1
ATOM 778 O O . ILE A 1 95 ? -8.023 -6.363 7.711 1 95.88 95 ILE A O 1
ATOM 782 N N . LYS A 1 96 ? -8.406 -5.047 9.531 1 95.56 96 LYS A N 1
ATOM 783 C CA . LYS A 1 96 ? -8.117 -6.113 10.492 1 95.56 96 LYS A CA 1
ATOM 784 C C . LYS A 1 96 ? -9.141 -7.242 10.383 1 95.56 96 LYS A C 1
ATOM 786 O O . LYS A 1 96 ? -8.781 -8.414 10.484 1 95.56 96 LYS A O 1
ATOM 791 N N . LYS A 1 97 ? -10.367 -6.922 10.117 1 95.81 97 LYS A N 1
ATOM 792 C CA . LYS A 1 97 ? -11.453 -7.902 10.109 1 95.81 97 LYS A CA 1
ATOM 793 C C . LYS A 1 97 ? -11.547 -8.602 8.75 1 95.81 97 LYS A C 1
ATOM 795 O O . LYS A 1 97 ? -12.031 -9.734 8.664 1 95.81 97 LYS A O 1
ATOM 800 N N . ASN A 1 98 ? -11.102 -7.926 7.738 1 94.88 98 ASN A N 1
ATOM 801 C CA . ASN A 1 98 ? -11.234 -8.445 6.379 1 94.88 98 ASN A CA 1
ATOM 802 C C . ASN A 1 98 ? -9.875 -8.57 5.695 1 94.88 98 ASN A C 1
ATOM 804 O O . ASN A 1 98 ? -9.703 -8.148 4.551 1 94.88 98 ASN A O 1
ATOM 808 N N . GLY A 1 99 ? -8.969 -9.156 6.371 1 91.69 99 GLY A N 1
ATOM 809 C CA . GLY A 1 99 ? -7.578 -9.195 5.938 1 91.69 99 GLY A CA 1
ATOM 810 C C . GLY A 1 99 ? -7.398 -9.836 4.574 1 91.69 99 GLY A C 1
ATOM 811 O O . GLY A 1 99 ? -6.719 -9.281 3.707 1 91.69 99 GLY A O 1
ATOM 812 N N . GLU A 1 100 ? -8.047 -10.961 4.348 1 90.38 100 GLU A N 1
ATOM 813 C CA . GLU A 1 100 ? -7.898 -11.672 3.078 1 90.38 100 GLU A CA 1
ATOM 814 C C . GLU A 1 100 ? -8.484 -10.859 1.926 1 90.38 100 GLU A C 1
ATOM 816 O O . GLU A 1 100 ? -7.875 -10.758 0.86 1 90.38 100 GLU A O 1
ATOM 821 N N . ILE A 1 101 ? -9.641 -10.305 2.184 1 93.12 101 ILE A N 1
ATOM 822 C CA . ILE A 1 101 ? -10.297 -9.469 1.179 1 93.12 101 ILE A CA 1
ATOM 823 C C . ILE A 1 101 ? -9.422 -8.258 0.868 1 93.12 101 ILE A C 1
ATOM 825 O O . ILE A 1 101 ? -9.211 -7.918 -0.3 1 93.12 101 ILE A O 1
ATOM 829 N N . PHE A 1 102 ? -8.867 -7.691 1.892 1 92.5 102 PHE A N 1
ATOM 830 C CA . PHE A 1 102 ? -8.023 -6.516 1.739 1 92.5 102 PHE A CA 1
ATOM 831 C C . PHE A 1 102 ? -6.785 -6.84 0.909 1 92.5 102 PHE A C 1
ATOM 833 O O . PHE A 1 102 ? -6.453 -6.113 -0.029 1 92.5 102 PHE A O 1
ATOM 840 N N . HIS A 1 103 ? -6.172 -7.914 1.218 1 87.44 103 HIS A N 1
ATOM 841 C CA . HIS A 1 103 ? -4.961 -8.305 0.503 1 87.44 103 HIS A CA 1
ATOM 842 C C . HIS A 1 103 ? -5.266 -8.641 -0.955 1 87.44 103 HIS A C 1
ATOM 844 O O . HIS A 1 103 ? -4.461 -8.352 -1.842 1 87.44 103 HIS A O 1
ATOM 850 N N . PHE A 1 104 ? -6.383 -9.227 -1.137 1 87.75 104 PHE A N 1
ATOM 851 C CA . PHE A 1 104 ? -6.824 -9.523 -2.494 1 87.75 104 PHE A CA 1
ATOM 852 C C . PHE A 1 104 ? -6.992 -8.242 -3.301 1 87.75 104 PHE A C 1
ATOM 854 O O . PHE A 1 104 ? -6.453 -8.117 -4.402 1 87.75 104 PHE A O 1
ATOM 861 N N . VAL A 1 105 ? -7.684 -7.23 -2.758 1 88.94 105 VAL A N 1
ATOM 862 C CA . VAL A 1 105 ? -7.949 -5.969 -3.445 1 88.94 105 VAL A CA 1
ATOM 863 C C . VAL A 1 105 ? -6.637 -5.234 -3.705 1 88.94 105 VAL A C 1
ATOM 865 O O . VAL A 1 105 ? -6.422 -4.703 -4.797 1 88.94 105 VAL A O 1
ATOM 868 N N . GLU A 1 106 ? -5.785 -5.223 -2.721 1 84.94 106 GLU A N 1
ATOM 869 C CA . GLU A 1 106 ? -4.508 -4.527 -2.838 1 84.94 106 GLU A CA 1
ATOM 870 C C . GLU A 1 106 ? -3.643 -5.141 -3.934 1 84.94 106 GLU A C 1
ATOM 872 O O . GLU A 1 106 ? -2.926 -4.426 -4.637 1 84.94 106 GLU A O 1
ATOM 877 N N . GLN A 1 107 ? -3.684 -6.41 -4.039 1 77.62 107 GLN A N 1
ATOM 878 C CA . GLN A 1 107 ? -2.881 -7.125 -5.027 1 77.62 107 GLN A CA 1
ATOM 879 C C . GLN A 1 107 ? -3.275 -6.734 -6.445 1 77.62 107 GLN A C 1
ATOM 881 O O . GLN A 1 107 ? -2.426 -6.672 -7.336 1 77.62 107 GLN A O 1
ATOM 886 N N . PHE A 1 108 ? -4.461 -6.352 -6.633 1 77.69 108 PHE A N 1
ATOM 887 C CA . PHE A 1 108 ? -4.918 -6.105 -7.992 1 77.69 108 PHE A CA 1
ATOM 888 C C . PHE A 1 108 ? -5.18 -4.621 -8.219 1 77.69 108 PHE A C 1
ATOM 890 O O . PHE A 1 108 ? -5.641 -4.219 -9.289 1 77.69 108 PHE A O 1
ATOM 897 N N . SER A 1 109 ? -4.91 -3.893 -7.215 1 76.62 109 SER A N 1
ATOM 898 C CA . SER A 1 109 ? -5.129 -2.453 -7.332 1 76.62 109 SER A CA 1
ATOM 899 C C . SER A 1 109 ? -4.207 -1.84 -8.383 1 76.62 109 SER A C 1
ATOM 901 O O . SER A 1 109 ? -4.523 -0.804 -8.969 1 76.62 109 SER A O 1
ATOM 903 N N . SER A 1 110 ? -3.08 -2.486 -8.656 1 64.5 110 SER A N 1
ATOM 904 C CA . SER A 1 110 ? -2.098 -1.956 -9.594 1 64.5 110 SER A CA 1
ATOM 905 C C . SER A 1 110 ? -2.221 -2.625 -10.961 1 64.5 110 SER A C 1
ATOM 907 O O . SER A 1 110 ? -1.431 -2.352 -11.867 1 64.5 110 SER A O 1
ATOM 909 N N . CYS A 1 111 ? -3.092 -3.531 -11.055 1 64.94 111 CYS A N 1
ATOM 910 C CA . CYS A 1 111 ? -3.264 -4.227 -12.328 1 64.94 111 CYS A CA 1
ATOM 911 C C . CYS A 1 111 ? -4.176 -3.438 -13.258 1 64.94 111 CYS A C 1
ATOM 913 O O . CYS A 1 111 ? -5.371 -3.305 -13 1 64.94 111 CYS A O 1
ATOM 915 N N . PRO A 1 112 ? -3.57 -2.957 -14.297 1 61.97 112 PRO A N 1
ATOM 916 C CA . PRO A 1 112 ? -4.355 -2.123 -15.211 1 61.97 112 PRO A CA 1
ATOM 917 C C . PRO A 1 112 ? -5.582 -2.846 -15.766 1 61.97 112 PRO A C 1
ATOM 919 O O . PRO A 1 112 ? -6.641 -2.232 -15.93 1 61.97 112 PRO A O 1
ATOM 922 N N . ALA A 1 113 ? -5.449 -4.043 -16.047 1 62.28 113 ALA A N 1
ATOM 923 C CA . ALA A 1 113 ? -6.543 -4.805 -16.641 1 62.28 113 ALA A CA 1
ATOM 924 C C . ALA A 1 113 ? -7.727 -4.91 -15.688 1 62.28 113 ALA A C 1
ATOM 926 O O . ALA A 1 113 ? -8.883 -4.992 -16.125 1 62.28 113 ALA A O 1
ATOM 927 N N . LEU A 1 114 ? -7.434 -4.883 -14.555 1 67.25 114 LEU A N 1
ATOM 928 C CA . LEU A 1 114 ? -8.492 -5.051 -13.562 1 67.25 114 LEU A CA 1
ATOM 929 C C . LEU A 1 114 ? -8.898 -3.707 -12.969 1 67.25 114 LEU A C 1
ATOM 931 O O . LEU A 1 114 ? -10.055 -3.508 -12.609 1 67.25 114 LEU A O 1
ATOM 935 N N . ALA A 1 115 ? -7.82 -2.867 -12.992 1 60.38 115 ALA A N 1
ATOM 936 C CA . ALA A 1 115 ? -8.023 -1.552 -12.391 1 60.38 115 ALA A CA 1
ATOM 937 C C . ALA A 1 115 ? -8.617 -0.573 -13.398 1 60.38 115 ALA A C 1
ATOM 939 O O . ALA A 1 115 ? -8.977 0.554 -13.039 1 60.38 115 ALA A O 1
ATOM 940 N N . SER A 1 116 ? -8.547 -0.869 -14.68 1 55.91 116 SER A N 1
ATOM 941 C CA . SER A 1 116 ? -8.945 0.004 -15.781 1 55.91 116 SER A CA 1
ATOM 942 C C . SER A 1 116 ? -10.305 0.633 -15.531 1 55.91 116 SER A C 1
ATOM 944 O O . SER A 1 116 ? -10.75 1.49 -16.297 1 55.91 116 SER A O 1
ATOM 946 N N . GLY A 1 117 ? -10.93 0.475 -14.477 1 60.56 117 GLY A N 1
ATOM 947 C CA . GLY A 1 117 ? -12.203 1.163 -14.336 1 60.56 117 GLY A CA 1
ATOM 948 C C . GLY A 1 117 ? -12.133 2.355 -13.398 1 60.56 117 GLY A C 1
ATOM 949 O O . GLY A 1 117 ? -12.922 2.453 -12.453 1 60.56 117 GLY A O 1
ATOM 950 N N . CYS A 1 118 ? -11.18 3.32 -13.703 1 62.75 118 CYS A N 1
ATOM 951 C CA . CYS A 1 118 ? -11 4.484 -12.844 1 62.75 118 CYS A CA 1
ATOM 952 C C . CYS A 1 118 ? -12.312 5.234 -12.656 1 62.75 118 CYS A C 1
ATOM 954 O O . CYS A 1 118 ? -12.531 5.867 -11.617 1 62.75 118 CYS A O 1
ATOM 956 N N . SER A 1 119 ? -13.133 5.453 -13.664 1 55.16 119 SER A N 1
ATOM 957 C CA . SER A 1 119 ? -14.195 6.453 -13.727 1 55.16 119 SER A CA 1
ATOM 958 C C . SER A 1 119 ? -15.422 6 -12.945 1 55.16 119 SER A C 1
ATOM 960 O O . SER A 1 119 ? -16.188 6.828 -12.461 1 55.16 119 SER A O 1
ATOM 962 N N . GLU A 1 120 ? -15.773 4.676 -12.844 1 59.97 120 GLU A N 1
ATOM 963 C CA . GLU A 1 120 ? -17.219 4.426 -12.766 1 59.97 120 GLU A CA 1
ATOM 964 C C . GLU A 1 120 ? -17.578 3.689 -11.477 1 59.97 120 GLU A C 1
ATOM 966 O O . GLU A 1 120 ? -18.625 3.068 -11.383 1 59.97 120 GLU A O 1
ATOM 971 N N . ARG A 1 121 ? -16.75 4.18 -10.352 1 79.62 121 ARG A N 1
ATOM 972 C CA . ARG A 1 121 ? -17.125 3.389 -9.18 1 79.62 121 ARG A CA 1
ATOM 973 C C . ARG A 1 121 ? -17.938 4.223 -8.203 1 79.62 121 ARG A C 1
ATOM 975 O O . ARG A 1 121 ? -17.578 5.355 -7.887 1 79.62 121 ARG A O 1
ATOM 982 N N . THR A 1 122 ? -19.047 3.703 -7.746 1 85.06 122 THR A N 1
ATOM 983 C CA . THR A 1 122 ? -20.016 4.41 -6.918 1 85.06 122 THR A CA 1
ATOM 984 C C . THR A 1 122 ? -19.422 4.773 -5.566 1 85.06 122 THR A C 1
ATOM 986 O O . THR A 1 122 ? -19.578 5.898 -5.09 1 85.06 122 THR A O 1
ATOM 989 N N . GLY A 1 123 ? -18.703 3.939 -4.984 1 87.62 123 GLY A N 1
ATOM 990 C CA . GLY A 1 123 ? -18.156 4.176 -3.664 1 87.62 123 GLY A CA 1
ATOM 991 C C . GLY A 1 123 ? -17.141 5.305 -3.639 1 87.62 123 GLY A C 1
ATOM 992 O O . GLY A 1 123 ? -17.234 6.219 -2.82 1 87.62 123 GLY A O 1
ATOM 993 N N . ILE A 1 124 ? -16.297 5.305 -4.531 1 87.5 124 ILE A N 1
ATOM 994 C CA . ILE A 1 124 ? -15.258 6.324 -4.582 1 87.5 124 ILE A CA 1
ATOM 995 C C . ILE A 1 124 ? -15.867 7.664 -4.977 1 87.5 124 ILE A C 1
ATOM 997 O O . ILE A 1 124 ? -15.438 8.719 -4.496 1 87.5 124 ILE A O 1
ATOM 1001 N N . LYS A 1 125 ? -16.781 7.598 -5.859 1 91.44 125 LYS A N 1
ATOM 1002 C CA . LYS A 1 125 ? -17.484 8.812 -6.25 1 91.44 125 LYS A CA 1
ATOM 1003 C C . LYS A 1 125 ? -18.172 9.461 -5.051 1 91.44 125 LYS A C 1
ATOM 1005 O O . LYS A 1 125 ? -18.109 10.672 -4.863 1 91.44 125 LYS A O 1
ATOM 1010 N N . ASN A 1 126 ? -18.844 8.617 -4.309 1 94.06 126 ASN A N 1
ATOM 1011 C CA . ASN A 1 126 ? -19.516 9.125 -3.121 1 94.06 126 ASN A CA 1
ATOM 1012 C C . ASN A 1 126 ? -18.531 9.68 -2.102 1 94.06 126 ASN A C 1
ATOM 1014 O O . ASN A 1 126 ? -18.812 10.68 -1.438 1 94.06 126 ASN A O 1
ATOM 1018 N N . LEU A 1 127 ? -17.406 9.078 -1.966 1 93.81 127 LEU A N 1
ATOM 1019 C CA . LEU A 1 127 ? -16.375 9.594 -1.078 1 93.81 127 LEU A CA 1
ATOM 1020 C C . LEU A 1 127 ? -15.852 10.938 -1.574 1 93.81 127 LEU A C 1
ATOM 1022 O O . LEU A 1 127 ? -15.664 11.867 -0.785 1 93.81 127 LEU A O 1
ATOM 1026 N N . ASN A 1 128 ? -15.695 11.023 -2.852 1 94.38 128 ASN A N 1
ATOM 1027 C CA . ASN A 1 128 ? -15.258 12.281 -3.447 1 94.38 128 ASN A CA 1
ATOM 1028 C C . ASN A 1 128 ? -16.266 13.398 -3.213 1 94.38 128 ASN A C 1
ATOM 1030 O O . ASN A 1 128 ? -15.891 14.539 -2.93 1 94.38 128 ASN A O 1
ATOM 1034 N N . ASN A 1 129 ? -17.469 13.016 -3.355 1 95.31 129 ASN A N 1
ATOM 1035 C CA . ASN A 1 129 ? -18.516 13.992 -3.096 1 95.31 129 ASN A CA 1
ATOM 1036 C C . ASN A 1 129 ? -18.484 14.477 -1.648 1 95.31 129 ASN A C 1
ATOM 1038 O O . ASN A 1 129 ? -18.641 15.672 -1.386 1 95.31 129 ASN A O 1
ATOM 1042 N N . LEU A 1 130 ? -18.312 13.562 -0.763 1 96 130 LEU A N 1
ATOM 1043 C CA . LEU A 1 130 ? -18.219 13.914 0.651 1 96 130 LEU A CA 1
ATOM 1044 C C . LEU A 1 130 ? -17.047 14.859 0.906 1 96 130 LEU A C 1
ATOM 1046 O O . LEU A 1 130 ? -17.203 15.883 1.573 1 96 130 LEU A O 1
ATOM 1050 N N . LEU A 1 131 ? -15.93 14.578 0.373 1 96.44 131 LEU A N 1
ATOM 1051 C CA . LEU A 1 131 ? -14.734 15.391 0.585 1 96.44 131 LEU A CA 1
ATOM 1052 C C . LEU A 1 131 ? -14.898 16.781 -0.031 1 96.44 131 LEU A C 1
ATOM 1054 O O . LEU A 1 131 ? -14.5 17.781 0.564 1 96.44 131 LEU A O 1
ATOM 1058 N N . THR A 1 132 ? -15.492 16.781 -1.189 1 97.25 132 THR A N 1
ATOM 1059 C CA . THR A 1 132 ? -15.758 18.047 -1.852 1 97.25 132 THR A CA 1
ATOM 1060 C C . THR A 1 132 ? -16.688 18.922 -1.005 1 97.25 132 THR A C 1
ATOM 1062 O O . THR A 1 132 ? -16.453 20.109 -0.839 1 97.25 132 THR A O 1
ATOM 1065 N N . ASP A 1 133 ? -17.688 18.281 -0.483 1 96.56 133 ASP A N 1
ATOM 1066 C CA . ASP A 1 133 ? -18.625 18.984 0.385 1 96.56 133 ASP A CA 1
ATOM 1067 C C . ASP A 1 133 ? -17.922 19.562 1.609 1 96.56 133 ASP A C 1
ATOM 1069 O O . ASP A 1 133 ? -18.188 20.688 2.016 1 96.56 133 ASP A O 1
ATOM 1073 N N . MET A 1 134 ? -17.062 18.828 2.223 1 96.94 134 MET A N 1
ATOM 1074 C CA . MET A 1 134 ? -16.328 19.266 3.41 1 96.94 134 MET A CA 1
ATOM 1075 C C . MET A 1 134 ? -15.406 20.438 3.084 1 96.94 134 MET A C 1
ATOM 1077 O O . MET A 1 134 ? -15.211 21.328 3.918 1 96.94 134 MET A O 1
ATOM 1081 N N . LYS A 1 135 ? -14.859 20.438 1.881 1 97.38 135 LYS A N 1
ATOM 1082 C CA . LYS A 1 135 ? -14.023 21.547 1.444 1 97.38 135 LYS A CA 1
ATOM 1083 C C . LYS A 1 135 ? -14.859 22.797 1.202 1 97.38 135 LYS A C 1
ATOM 1085 O O . LYS A 1 135 ? -14.461 23.906 1.579 1 97.38 135 LYS A O 1
ATOM 1090 N N . GLU A 1 136 ? -15.938 22.609 0.602 1 97 136 GLU A N 1
ATOM 1091 C CA . GLU A 1 136 ? -16.828 23.719 0.311 1 97 136 GLU A CA 1
ATOM 1092 C C . GLU A 1 136 ? -17.328 24.391 1.595 1 97 136 GLU A C 1
ATOM 1094 O O . GLU A 1 136 ? -17.516 25.594 1.64 1 97 136 GLU A O 1
ATOM 1099 N N . LYS A 1 137 ? -17.516 23.594 2.586 1 96.5 137 LYS A N 1
ATOM 1100 C CA . LYS A 1 137 ? -17.953 24.094 3.885 1 96.5 137 LYS A CA 1
ATOM 1101 C C . LYS A 1 137 ? -16.781 24.625 4.699 1 96.5 137 LYS A C 1
ATOM 1103 O O . LYS A 1 137 ? -16.938 24.984 5.863 1 96.5 137 LYS A O 1
ATOM 1108 N N . LYS A 1 138 ? -15.625 24.516 4.172 1 96.75 138 LYS A N 1
ATOM 1109 C CA . LYS A 1 138 ? -14.391 25 4.766 1 96.75 138 LYS A CA 1
ATOM 1110 C C . LYS A 1 138 ? -14.031 24.219 6.023 1 96.75 138 LYS A C 1
ATOM 1112 O O . LYS A 1 138 ? -13.492 24.781 6.98 1 96.75 138 LYS A O 1
ATOM 1117 N N . VAL A 1 139 ? -14.453 23.031 5.977 1 96.94 139 VAL A N 1
ATOM 1118 C CA . VAL A 1 139 ? -14.062 22.125 7.047 1 96.94 139 VAL A CA 1
ATOM 1119 C C . VAL A 1 139 ? -12.672 21.562 6.762 1 96.94 139 VAL A C 1
ATOM 1121 O O . VAL A 1 139 ? -11.82 21.516 7.652 1 96.94 139 VAL A O 1
ATOM 1124 N N . PHE A 1 140 ? -12.469 21.125 5.59 1 97.69 140 PHE A N 1
ATOM 1125 C CA . PHE A 1 140 ? -11.164 20.672 5.117 1 97.69 140 PHE A CA 1
ATOM 1126 C C . PHE A 1 140 ? -10.484 21.75 4.289 1 97.69 140 PHE A C 1
ATOM 1128 O O . PHE A 1 140 ? -11.156 22.516 3.59 1 97.69 140 PHE A O 1
ATOM 1135 N N . LYS A 1 141 ? -9.148 21.859 4.441 1 97.88 141 LYS A N 1
ATOM 1136 C CA . LYS A 1 141 ? -8.383 22.688 3.523 1 97.88 141 LYS A CA 1
ATOM 1137 C C . LYS A 1 141 ? -8.641 22.297 2.072 1 97.88 141 LYS A C 1
ATOM 1139 O O . LYS A 1 141 ? -8.953 21.141 1.785 1 97.88 141 LYS A O 1
ATOM 1144 N N . ASP A 1 142 ? -8.43 23.219 1.185 1 97.5 142 ASP A N 1
ATOM 1145 C CA . ASP A 1 142 ? -8.82 23.031 -0.209 1 97.5 142 ASP A CA 1
ATOM 1146 C C . ASP A 1 142 ? -7.734 22.281 -0.983 1 97.5 142 ASP A C 1
ATOM 1148 O O . ASP A 1 142 ? -7.199 22.797 -1.968 1 97.5 142 ASP A O 1
ATOM 1152 N N . PHE A 1 143 ? -7.484 21.062 -0.594 1 98.25 143 PHE A N 1
ATOM 1153 C CA . PHE A 1 143 ? -6.578 20.156 -1.294 1 98.25 143 PHE A CA 1
ATOM 1154 C C . PHE A 1 143 ? -7.34 19.312 -2.305 1 98.25 143 PHE A C 1
ATOM 1156 O O . PHE A 1 143 ? -8.555 19.141 -2.193 1 98.25 143 PHE A O 1
ATOM 1163 N N . ARG A 1 144 ? -6.645 18.875 -3.277 1 97.5 144 ARG A N 1
ATOM 1164 C CA . ARG A 1 144 ? -7.242 17.953 -4.23 1 97.5 144 ARG A CA 1
ATOM 1165 C C . ARG A 1 144 ? -7.723 16.688 -3.533 1 97.5 144 ARG A C 1
ATOM 1167 O O . ARG A 1 144 ? -7.059 16.172 -2.625 1 97.5 144 ARG A O 1
ATOM 1174 N N . ASN A 1 145 ? -8.844 16.094 -4.023 1 97 145 ASN A N 1
ATOM 1175 C CA . ASN A 1 145 ? -9.453 14.938 -3.381 1 97 145 ASN A CA 1
ATOM 1176 C C . ASN A 1 145 ? -8.508 13.742 -3.363 1 97 145 ASN A C 1
ATOM 1178 O O . ASN A 1 145 ? -8.461 13 -2.383 1 97 145 ASN A O 1
ATOM 1182 N N . ASP A 1 146 ? -7.785 13.516 -4.41 1 96.44 146 ASP A N 1
ATOM 1183 C CA . ASP A 1 146 ? -6.832 12.406 -4.449 1 96.44 146 ASP A CA 1
ATOM 1184 C C . ASP A 1 146 ? -5.828 12.508 -3.305 1 96.44 146 ASP A C 1
ATOM 1186 O O . ASP A 1 146 ? -5.465 11.5 -2.697 1 96.44 146 ASP A O 1
ATOM 1190 N N . ASN A 1 147 ? -5.359 13.703 -2.994 1 98.44 147 ASN A N 1
ATOM 1191 C CA . ASN A 1 147 ? -4.41 13.906 -1.903 1 98.44 147 ASN A CA 1
ATOM 1192 C C . ASN A 1 147 ? -5.074 13.727 -0.542 1 98.44 147 ASN A C 1
ATOM 1194 O O . ASN A 1 147 ? -4.457 13.203 0.389 1 98.44 147 ASN A O 1
ATOM 1198 N N . LEU A 1 148 ? -6.328 14.195 -0.465 1 98.12 148 LEU A N 1
ATOM 1199 C CA . LEU A 1 148 ? -7.066 13.953 0.769 1 98.12 148 LEU A CA 1
ATOM 1200 C C . LEU A 1 148 ? -7.203 12.461 1.033 1 98.12 148 LEU A C 1
ATOM 1202 O O . LEU A 1 148 ? -6.961 12 2.15 1 98.12 148 LEU A O 1
ATOM 1206 N N . ILE A 1 149 ? -7.566 11.734 0.016 1 96.44 149 ILE A N 1
ATOM 1207 C CA . ILE A 1 149 ? -7.719 10.289 0.12 1 96.44 149 ILE A CA 1
ATOM 1208 C C . ILE A 1 149 ? -6.375 9.656 0.48 1 96.44 149 ILE A C 1
ATOM 1210 O O . ILE A 1 149 ? -6.297 8.836 1.4 1 96.44 149 ILE A O 1
ATOM 1214 N N . ALA A 1 150 ? -5.34 10.008 -0.179 1 97.25 150 ALA A N 1
ATOM 1215 C CA . ALA A 1 150 ? -4.012 9.445 0.048 1 97.25 150 ALA A CA 1
ATOM 1216 C C . ALA A 1 150 ? -3.562 9.656 1.491 1 97.25 150 ALA A C 1
ATOM 1218 O O . ALA A 1 150 ? -3.059 8.734 2.133 1 97.25 150 ALA A O 1
ATOM 1219 N N . ILE A 1 151 ? -3.764 10.836 2 1 98.19 151 ILE A N 1
ATOM 1220 C CA . ILE A 1 151 ? -3.271 11.188 3.328 1 98.19 151 ILE A CA 1
ATOM 1221 C C . ILE A 1 151 ? -4.133 10.508 4.395 1 98.19 151 ILE A C 1
ATOM 1223 O O . ILE A 1 151 ? -3.631 10.117 5.449 1 98.19 151 ILE A O 1
ATOM 1227 N N . ILE A 1 152 ? -5.402 10.367 4.133 1 98 152 ILE A N 1
ATOM 1228 C CA . ILE A 1 152 ? -6.305 9.812 5.137 1 98 152 ILE A CA 1
ATOM 1229 C C . ILE A 1 152 ? -6.133 8.297 5.195 1 98 152 ILE A C 1
ATOM 1231 O O . ILE A 1 152 ? -6.102 7.711 6.281 1 98 152 ILE A O 1
ATOM 1235 N N . PHE A 1 153 ? -5.887 7.668 4.086 1 97.06 153 PHE A N 1
ATOM 1236 C CA . PHE A 1 153 ? -6.031 6.219 4.043 1 97.06 153 PHE A CA 1
ATOM 1237 C C . PHE A 1 153 ? -4.672 5.535 4.039 1 97.06 153 PHE A C 1
ATOM 1239 O O . PHE A 1 153 ? -4.473 4.527 4.723 1 97.06 153 PHE A O 1
ATOM 1246 N N . SER A 1 154 ? -3.762 6.027 3.301 1 97 154 SER A N 1
ATOM 1247 C CA . SER A 1 154 ? -2.543 5.285 3 1 97 154 SER A CA 1
ATOM 1248 C C . SER A 1 154 ? -1.703 5.066 4.254 1 97 154 SER A C 1
ATOM 1250 O O . SER A 1 154 ? -1.17 3.977 4.469 1 97 154 SER A O 1
ATOM 1252 N N . PRO A 1 155 ? -1.534 6.062 5.098 1 98.06 155 PRO A N 1
ATOM 1253 C CA . PRO A 1 155 ? -0.766 5.801 6.316 1 98.06 155 PRO A CA 1
ATOM 1254 C C . PRO A 1 155 ? -1.449 4.797 7.242 1 98.06 155 PRO A C 1
ATOM 1256 O O . PRO A 1 155 ? -0.774 4.031 7.934 1 98.06 155 PRO A O 1
ATOM 1259 N N . VAL A 1 156 ? -2.756 4.836 7.273 1 98 156 VAL A N 1
ATOM 1260 C CA . VAL A 1 156 ? -3.512 3.904 8.102 1 98 156 VAL A CA 1
ATOM 1261 C C . VAL A 1 156 ? -3.311 2.479 7.594 1 98 156 VAL A C 1
ATOM 1263 O O . VAL A 1 156 ? -3.123 1.552 8.391 1 98 156 VAL A O 1
ATOM 1266 N N . LYS A 1 157 ? -3.377 2.4 6.316 1 95.44 157 LYS A N 1
ATOM 1267 C CA . LYS A 1 157 ? -3.1 1.105 5.699 1 95.44 157 LYS A CA 1
ATOM 1268 C C . LYS A 1 157 ? -1.712 0.6 6.082 1 95.44 157 LYS A C 1
ATOM 1270 O O . LYS A 1 157 ? -1.545 -0.574 6.418 1 95.44 157 LYS A O 1
ATOM 1275 N N . TYR A 1 158 ? -0.756 1.394 6.035 1 93.69 158 TYR A N 1
ATOM 1276 C CA . TYR A 1 158 ? 0.616 1.062 6.402 1 93.69 158 TYR A CA 1
ATOM 1277 C C . TYR A 1 158 ? 0.68 0.488 7.812 1 93.69 158 TYR A C 1
ATOM 1279 O O . TYR A 1 158 ? 1.309 -0.548 8.039 1 93.69 158 TYR A O 1
ATOM 1287 N N . ILE A 1 159 ? 0.047 1.152 8.742 1 95.5 159 ILE A N 1
ATOM 1288 C CA . ILE A 1 159 ? 0.058 0.736 10.141 1 95.5 159 ILE A CA 1
ATOM 1289 C C . ILE A 1 159 ? -0.667 -0.599 10.289 1 95.5 159 ILE A C 1
ATOM 1291 O O . ILE A 1 159 ? -0.169 -1.514 10.953 1 95.5 159 ILE A O 1
ATOM 1295 N N . ALA A 1 160 ? -1.771 -0.733 9.633 1 95.19 160 ALA A N 1
ATOM 1296 C CA . ALA A 1 160 ? -2.662 -1.878 9.812 1 95.19 160 ALA A CA 1
ATOM 1297 C C . ALA A 1 160 ? -2.006 -3.164 9.312 1 95.19 160 ALA A C 1
ATOM 1299 O O . ALA A 1 160 ? -2.203 -4.234 9.891 1 95.19 160 ALA A O 1
ATOM 1300 N N . ILE A 1 161 ? -1.22 -3.016 8.266 1 90.12 161 ILE A N 1
ATOM 1301 C CA . ILE A 1 161 ? -0.736 -4.238 7.633 1 90.12 161 ILE A CA 1
ATOM 1302 C C . ILE A 1 161 ? 0.694 -4.523 8.086 1 90.12 161 ILE A C 1
ATOM 1304 O O . ILE A 1 161 ? 1.293 -5.52 7.684 1 90.12 161 ILE A O 1
ATOM 1308 N N . ASN A 1 162 ? 1.271 -3.619 8.867 1 88.44 162 ASN A N 1
ATOM 1309 C CA . ASN A 1 162 ? 2.639 -3.816 9.344 1 88.44 162 ASN A CA 1
ATOM 1310 C C . ASN A 1 162 ? 2.705 -4.891 10.422 1 88.44 162 ASN A C 1
ATOM 1312 O O . ASN A 1 162 ? 2.373 -4.629 11.586 1 88.44 162 ASN A O 1
ATOM 1316 N N . GLN A 1 163 ? 3.225 -5.98 10.102 1 83.56 163 GLN A N 1
ATOM 1317 C CA . GLN A 1 163 ? 3.229 -7.137 10.992 1 83.56 163 GLN A CA 1
ATOM 1318 C C . GLN A 1 163 ? 4.324 -7.012 12.047 1 83.56 163 GLN A C 1
ATOM 1320 O O . GLN A 1 163 ? 4.34 -7.758 13.031 1 83.56 163 GLN A O 1
ATOM 1325 N N . CYS A 1 164 ? 5.238 -6.094 11.836 1 82.94 164 CYS A N 1
ATOM 1326 C CA . CYS A 1 164 ? 6.336 -5.914 12.781 1 82.94 164 CYS A CA 1
ATOM 1327 C C . CYS A 1 164 ? 5.898 -5.07 13.977 1 82.94 164 CYS A C 1
ATOM 1329 O O . CYS A 1 164 ? 6.629 -4.949 14.953 1 82.94 164 CYS A O 1
ATOM 1331 N N . ILE A 1 165 ? 4.719 -4.535 13.812 1 88.44 165 ILE A N 1
ATOM 1332 C CA . ILE A 1 165 ? 4.184 -3.697 14.883 1 88.44 165 ILE A CA 1
ATOM 1333 C C . ILE A 1 165 ? 3.047 -4.43 15.594 1 88.44 165 ILE A C 1
ATOM 1335 O O . ILE A 1 165 ? 2.07 -4.836 14.961 1 88.44 165 ILE A O 1
ATOM 1339 N N . GLY A 1 166 ? 3.221 -4.621 16.859 1 89.88 166 GLY A N 1
ATOM 1340 C CA . GLY A 1 166 ? 2.176 -5.281 17.625 1 89.88 166 GLY A CA 1
ATOM 1341 C C . GLY A 1 166 ? 0.863 -4.52 17.625 1 89.88 166 GLY A C 1
ATOM 1342 O O . GLY A 1 166 ? 0.842 -3.311 17.375 1 89.88 166 GLY A O 1
ATOM 1343 N N . GLU A 1 167 ? -0.225 -5.188 17.891 1 93.31 167 GLU A N 1
ATOM 1344 C CA . GLU A 1 167 ? -1.557 -4.594 17.797 1 93.31 167 GLU A CA 1
ATOM 1345 C C . GLU A 1 167 ? -1.711 -3.436 18.781 1 93.31 167 GLU A C 1
ATOM 1347 O O . GLU A 1 167 ? -2.307 -2.408 18.453 1 93.31 167 GLU A O 1
ATOM 1352 N N . GLU A 1 168 ? -1.271 -3.607 20 1 96 168 GLU A N 1
ATOM 1353 C CA . GLU A 1 168 ? -1.368 -2.531 20.984 1 96 168 GLU A CA 1
ATOM 1354 C C . GLU A 1 168 ? -0.621 -1.286 20.516 1 96 168 GLU A C 1
ATOM 1356 O O . GLU A 1 168 ? -1.107 -0.166 20.672 1 96 168 GLU A O 1
ATOM 1361 N N . GLU A 1 169 ? 0.561 -1.497 19.969 1 96.88 169 GLU A N 1
ATOM 1362 C CA . GLU A 1 169 ? 1.348 -0.384 19.453 1 96.88 169 GLU A CA 1
ATOM 1363 C C . GLU A 1 169 ? 0.677 0.244 18.234 1 96.88 169 GLU A C 1
ATOM 1365 O O . GLU A 1 169 ? 0.756 1.457 18.031 1 96.88 169 GLU A O 1
ATOM 1370 N N . GLN A 1 170 ? 0.052 -0.582 17.375 1 97.56 170 GLN A N 1
ATOM 1371 C CA . GLN A 1 170 ? -0.678 -0.047 16.234 1 97.56 170 GLN A CA 1
ATOM 1372 C C . GLN A 1 170 ? -1.761 0.931 16.672 1 97.56 170 GLN A C 1
ATOM 1374 O O . GLN A 1 170 ? -1.941 1.985 16.062 1 97.56 170 GLN A O 1
ATOM 1379 N N . VAL A 1 171 ? -2.449 0.562 17.734 1 97.25 171 VAL A N 1
ATOM 1380 C CA . VAL A 1 171 ? -3.527 1.403 18.25 1 97.25 171 VAL A CA 1
ATOM 1381 C C . VAL A 1 171 ? -2.965 2.752 18.688 1 97.25 171 VAL A C 1
ATOM 1383 O O . VAL A 1 171 ? -3.566 3.797 18.422 1 97.25 171 VAL A O 1
ATOM 1386 N N . GLU A 1 172 ? -1.848 2.738 19.344 1 97.94 172 GLU A N 1
ATOM 1387 C CA . GLU A 1 172 ? -1.205 3.977 19.781 1 97.94 172 GLU A CA 1
ATOM 1388 C C . GLU A 1 172 ? -0.76 4.812 18.578 1 97.94 172 GLU A C 1
ATOM 1390 O O . GLU A 1 172 ? -0.897 6.039 18.594 1 97.94 172 GLU A O 1
ATOM 1395 N N . LEU A 1 173 ? -0.204 4.148 17.625 1 98.5 173 LEU A N 1
ATOM 1396 C CA . LEU A 1 173 ? 0.204 4.84 16.406 1 98.5 173 LEU A CA 1
ATOM 1397 C C . LEU A 1 173 ? -0.996 5.484 15.719 1 98.5 173 LEU A C 1
ATOM 1399 O O . LEU A 1 173 ? -0.897 6.602 15.203 1 98.5 173 LEU A O 1
ATOM 1403 N N . LEU A 1 174 ? -2.092 4.801 15.742 1 98.56 174 LEU A N 1
ATOM 1404 C CA . LEU A 1 174 ? -3.293 5.312 15.094 1 98.56 174 LEU A CA 1
ATOM 1405 C C . LEU A 1 174 ? -3.791 6.578 15.789 1 98.56 174 LEU A C 1
ATOM 1407 O O . LEU A 1 174 ? -4.23 7.52 15.125 1 98.56 174 LEU A O 1
ATOM 1411 N N . LYS A 1 175 ? -3.781 6.586 17.094 1 98.56 175 LYS A N 1
ATOM 1412 C CA . LYS A 1 175 ? -4.176 7.777 17.844 1 98.56 175 LYS A CA 1
ATOM 1413 C C . LYS A 1 175 ? -3.336 8.984 17.438 1 98.56 175 LYS A C 1
ATOM 1415 O O . LYS A 1 175 ? -3.871 10.07 17.188 1 98.56 175 LYS A O 1
ATOM 1420 N N . GLU A 1 176 ? -2.076 8.758 17.391 1 98.69 176 GLU A N 1
ATOM 1421 C CA . GLU A 1 176 ? -1.174 9.828 16.969 1 98.69 176 GLU A CA 1
ATOM 1422 C C . GLU A 1 176 ? -1.423 10.219 15.516 1 98.69 176 GLU A C 1
ATOM 1424 O O . GLU A 1 176 ? -1.399 11.398 15.172 1 98.69 176 GLU A O 1
ATOM 1429 N N . MET A 1 177 ? -1.664 9.211 14.641 1 98.69 177 MET A N 1
ATOM 1430 C CA . MET A 1 177 ? -1.894 9.453 13.219 1 98.69 177 MET A CA 1
ATOM 1431 C C . MET A 1 177 ? -3.146 10.297 13.008 1 98.69 177 MET A C 1
ATOM 1433 O O . MET A 1 177 ? -3.172 11.172 12.141 1 98.69 177 MET A O 1
ATOM 1437 N N . ILE A 1 178 ? -4.145 9.992 13.789 1 98.62 178 ILE A N 1
ATOM 1438 C CA . ILE A 1 178 ? -5.379 10.773 13.719 1 98.62 178 ILE A CA 1
ATOM 1439 C C . ILE A 1 178 ? -5.078 12.25 13.977 1 98.62 178 ILE A C 1
ATOM 1441 O O . ILE A 1 178 ? -5.523 13.117 13.227 1 98.62 178 ILE A O 1
ATOM 1445 N N . ARG A 1 179 ? -4.281 12.516 14.953 1 97.94 179 ARG A N 1
ATOM 1446 C CA . ARG A 1 179 ? -3.912 13.891 15.273 1 97.94 179 ARG A CA 1
ATOM 1447 C C . ARG A 1 179 ? -3.127 14.523 14.125 1 97.94 179 ARG A C 1
ATOM 1449 O O . ARG A 1 179 ? -3.328 15.695 13.805 1 97.94 179 ARG A O 1
ATOM 1456 N N . ILE A 1 180 ? -2.248 13.797 13.516 1 98.25 180 ILE A N 1
ATOM 1457 C CA . ILE A 1 180 ? -1.428 14.289 12.414 1 98.25 180 ILE A CA 1
ATOM 1458 C C . ILE A 1 180 ? -2.32 14.656 11.234 1 98.25 180 ILE A C 1
ATOM 1460 O O . ILE A 1 180 ? -2.199 15.758 10.68 1 98.25 180 ILE A O 1
ATOM 1464 N N . ILE A 1 181 ? -3.229 13.75 10.883 1 98.44 181 ILE A N 1
ATOM 1465 C CA . ILE A 1 181 ? -4.102 13.953 9.734 1 98.44 181 ILE A CA 1
ATOM 1466 C C . ILE A 1 181 ? -5.039 15.133 9.992 1 98.44 181 ILE A C 1
ATOM 1468 O O . ILE A 1 181 ? -5.246 15.969 9.117 1 98.44 181 ILE A O 1
ATOM 1472 N N . GLN A 1 182 ? -5.582 15.164 11.195 1 98 182 GLN A N 1
ATOM 1473 C CA . GLN A 1 182 ? -6.469 16.266 11.547 1 98 182 GLN A CA 1
ATOM 1474 C C . GLN A 1 182 ? -5.75 17.609 11.43 1 98 182 GLN A C 1
ATOM 1476 O O . GLN A 1 182 ? -6.285 18.562 10.852 1 98 182 GLN A O 1
ATOM 1481 N N . ALA A 1 183 ? -4.582 17.688 11.938 1 95.94 183 ALA A N 1
ATOM 1482 C CA . ALA A 1 183 ? -3.805 18.922 11.875 1 95.94 183 ALA A CA 1
ATOM 1483 C C . ALA A 1 183 ? -3.5 19.312 10.43 1 95.94 183 ALA A C 1
ATOM 1485 O O . ALA A 1 183 ? -3.457 20.5 10.094 1 95.94 183 ALA A O 1
ATOM 1486 N N . ALA A 1 184 ? -3.281 18.312 9.617 1 96.56 184 ALA A N 1
ATOM 1487 C CA . ALA A 1 184 ? -2.887 18.531 8.234 1 96.56 184 ALA A CA 1
ATOM 1488 C C . ALA A 1 184 ? -4.078 19 7.395 1 96.56 184 ALA A C 1
ATOM 1490 O O . ALA A 1 184 ? -3.916 19.781 6.457 1 96.56 184 ALA A O 1
ATOM 1491 N N . LEU A 1 185 ? -5.285 18.531 7.707 1 97.31 185 LEU A N 1
ATOM 1492 C CA . LEU A 1 185 ? -6.355 18.641 6.723 1 97.31 185 LEU A CA 1
ATOM 1493 C C . LEU A 1 185 ? -7.406 19.656 7.172 1 97.31 185 LEU A C 1
ATOM 1495 O O . LEU A 1 185 ? -8.141 20.203 6.348 1 97.31 185 LEU A O 1
ATOM 1499 N N . ILE A 1 186 ? -7.535 19.844 8.43 1 96.44 186 ILE A N 1
ATOM 1500 C CA . ILE A 1 186 ? -8.633 20.656 8.945 1 96.44 186 ILE A CA 1
ATOM 1501 C C . ILE A 1 186 ? -8.273 22.141 8.852 1 96.44 186 ILE A C 1
ATOM 1503 O O . ILE A 1 186 ? -7.137 22.531 9.141 1 96.44 186 ILE A O 1
ATOM 1507 N N . VAL A 1 187 ? -9.203 22.953 8.484 1 91.62 187 VAL A N 1
ATOM 1508 C CA . VAL A 1 187 ? -9.047 24.406 8.422 1 91.62 187 VAL A CA 1
ATOM 1509 C C . VAL A 1 187 ? -9.039 24.984 9.836 1 91.62 187 VAL A C 1
ATOM 1511 O O . VAL A 1 187 ? -9.898 24.656 10.648 1 91.62 187 VAL A O 1
ATOM 1514 N N . ASN A 1 188 ? -7.887 25.594 10.273 1 76.12 188 ASN A N 1
ATOM 1515 C CA . ASN A 1 188 ? -7.828 26.266 11.57 1 76.12 188 ASN A CA 1
ATOM 1516 C C . ASN A 1 188 ? -8.672 27.531 11.586 1 76.12 188 ASN A C 1
ATOM 1518 O O . ASN A 1 188 ? -8.797 28.203 10.562 1 76.12 188 ASN A O 1
ATOM 1522 N N . MET B 1 1 ? 35.906 -13.633 -13 1 48.41 1 MET B N 1
ATOM 1523 C CA . MET B 1 1 ? 35.062 -14.578 -12.281 1 48.41 1 MET B CA 1
ATOM 1524 C C . MET B 1 1 ? 33.969 -13.859 -11.492 1 48.41 1 MET B C 1
ATOM 1526 O O . MET B 1 1 ? 32.812 -14.25 -11.539 1 48.41 1 MET B O 1
ATOM 1530 N N . ARG B 1 2 ? 34.406 -12.727 -10.758 1 54.78 2 ARG B N 1
ATOM 1531 C CA . ARG B 1 2 ? 33.5 -11.992 -9.898 1 54.78 2 ARG B CA 1
ATOM 1532 C C . ARG B 1 2 ? 32.375 -11.336 -10.727 1 54.78 2 ARG B C 1
ATOM 1534 O O . ARG B 1 2 ? 31.203 -11.43 -10.383 1 54.78 2 ARG B O 1
ATOM 1541 N N . LYS B 1 3 ? 32.688 -10.812 -11.844 1 60.19 3 LYS B N 1
ATOM 1542 C CA . LYS B 1 3 ? 31.734 -10.109 -12.711 1 60.19 3 LYS B CA 1
ATOM 1543 C C . LYS B 1 3 ? 30.703 -11.062 -13.289 1 60.19 3 LYS B C 1
ATOM 1545 O O . LYS B 1 3 ? 29.516 -10.734 -13.352 1 60.19 3 LYS B O 1
ATOM 1550 N N . LYS B 1 4 ? 31.234 -12.055 -13.758 1 59.16 4 LYS B N 1
ATOM 1551 C CA . LYS B 1 4 ? 30.344 -13.062 -14.344 1 59.16 4 LYS B CA 1
ATOM 1552 C C . LYS B 1 4 ? 29.359 -13.602 -13.297 1 59.16 4 LYS B C 1
ATOM 1554 O O . LYS B 1 4 ? 28.188 -13.805 -13.594 1 59.16 4 LYS B O 1
ATOM 1559 N N . ASP B 1 5 ? 29.828 -13.766 -12.203 1 74.94 5 ASP B N 1
ATOM 1560 C CA . ASP B 1 5 ? 29.016 -14.227 -11.086 1 74.94 5 ASP B CA 1
ATOM 1561 C C . ASP B 1 5 ? 27.953 -13.195 -10.719 1 74.94 5 ASP B C 1
ATOM 1563 O O . ASP B 1 5 ? 26.797 -13.555 -10.469 1 74.94 5 ASP B O 1
ATOM 1567 N N . ASP B 1 6 ? 28.391 -11.945 -10.977 1 81 6 ASP B N 1
ATOM 1568 C CA . ASP B 1 6 ? 27.453 -10.867 -10.656 1 81 6 ASP B CA 1
ATOM 1569 C C . ASP B 1 6 ? 26.344 -10.781 -11.695 1 81 6 ASP B C 1
ATOM 1571 O O . ASP B 1 6 ? 25.188 -10.539 -11.344 1 81 6 ASP B O 1
ATOM 1575 N N . GLU B 1 7 ? 26.688 -11.078 -12.867 1 88.5 7 GLU B N 1
ATOM 1576 C CA . GLU B 1 7 ? 25.703 -11.023 -13.945 1 88.5 7 GLU B CA 1
ATOM 1577 C C . GLU B 1 7 ? 24.703 -12.164 -13.82 1 88.5 7 GLU B C 1
ATOM 1579 O O . GLU B 1 7 ? 23.5 -11.969 -14.07 1 88.5 7 GLU B O 1
ATOM 1584 N N . LYS B 1 8 ? 25.25 -13.312 -13.461 1 91.69 8 LYS B N 1
ATOM 1585 C CA . LYS B 1 8 ? 24.359 -14.461 -13.281 1 91.69 8 LYS B CA 1
ATOM 1586 C C . LYS B 1 8 ? 23.391 -14.227 -12.125 1 91.69 8 LYS B C 1
ATOM 1588 O O . LYS B 1 8 ? 22.203 -14.492 -12.25 1 91.69 8 LYS B O 1
ATOM 1593 N N . GLU B 1 9 ? 23.938 -13.688 -11.133 1 93.94 9 GLU B N 1
ATOM 1594 C CA . GLU B 1 9 ? 23.094 -13.406 -9.977 1 93.94 9 GLU B CA 1
ATOM 1595 C C . GLU B 1 9 ? 22 -12.398 -10.312 1 93.94 9 GLU B C 1
ATOM 1597 O O . GLU B 1 9 ? 20.844 -12.57 -9.922 1 93.94 9 GLU B O 1
ATOM 1602 N N . LYS B 1 10 ? 22.406 -11.406 -11.023 1 94.88 10 LYS B N 1
ATOM 1603 C CA . LYS B 1 10 ? 21.438 -10.391 -11.445 1 94.88 10 LYS B CA 1
ATOM 1604 C C . LYS B 1 10 ? 20.359 -11 -12.352 1 94.88 10 LYS B C 1
ATOM 1606 O O . LYS B 1 10 ? 19.188 -10.688 -12.211 1 94.88 10 LYS B O 1
ATOM 1611 N N . SER B 1 11 ? 20.781 -11.859 -13.195 1 95.94 11 SER B N 1
ATOM 1612 C CA . SER B 1 11 ? 19.844 -12.508 -14.094 1 95.94 11 SER B CA 1
ATOM 1613 C C . SER B 1 11 ? 18.844 -13.375 -13.32 1 95.94 11 SER B C 1
ATOM 1615 O O . SER B 1 11 ? 17.656 -13.438 -13.68 1 95.94 11 SER B O 1
ATOM 1617 N N . ILE B 1 12 ? 19.375 -13.992 -12.344 1 96.25 12 ILE B N 1
ATOM 1618 C CA . ILE B 1 12 ? 18.516 -14.828 -11.516 1 96.25 12 ILE B CA 1
ATOM 1619 C C . ILE B 1 12 ? 17.516 -13.953 -10.766 1 96.25 12 ILE B C 1
ATOM 1621 O O . ILE B 1 12 ? 16.312 -14.25 -10.75 1 96.25 12 ILE B O 1
ATOM 1625 N N . LYS B 1 13 ? 17.984 -12.859 -10.234 1 96.56 13 LYS B N 1
ATOM 1626 C CA . LYS B 1 13 ? 17.109 -11.953 -9.508 1 96.56 13 LYS B CA 1
ATOM 1627 C C . LYS B 1 13 ? 16.031 -11.383 -10.422 1 96.56 13 LYS B C 1
ATOM 1629 O O . LYS B 1 13 ? 14.859 -11.32 -10.047 1 96.56 13 LYS B O 1
ATOM 1634 N N . ASP B 1 14 ? 16.438 -11.047 -11.609 1 96.31 14 ASP B N 1
ATOM 1635 C CA . ASP B 1 14 ? 15.5 -10.516 -12.594 1 96.31 14 ASP B CA 1
ATOM 1636 C C . ASP B 1 14 ? 14.445 -11.555 -12.953 1 96.31 14 ASP B C 1
ATOM 1638 O O . ASP B 1 14 ? 13.258 -11.227 -13.062 1 96.31 14 ASP B O 1
ATOM 1642 N N . ALA B 1 15 ? 14.867 -12.742 -13.094 1 96.44 15 ALA B N 1
ATOM 1643 C CA . ALA B 1 15 ? 13.961 -13.844 -13.43 1 96.44 15 ALA B CA 1
ATOM 1644 C C . ALA B 1 15 ? 12.977 -14.102 -12.297 1 96.44 15 ALA B C 1
ATOM 1646 O O . ALA B 1 15 ? 11.789 -14.344 -12.539 1 96.44 15 ALA B O 1
ATOM 1647 N N . VAL B 1 16 ? 13.461 -14.047 -11.109 1 94.69 16 VAL B N 1
ATOM 1648 C CA . VAL B 1 16 ? 12.617 -14.266 -9.93 1 94.69 16 VAL B CA 1
ATOM 1649 C C . VAL B 1 16 ? 11.516 -13.211 -9.875 1 94.69 16 VAL B C 1
ATOM 1651 O O . VAL B 1 16 ? 10.336 -13.547 -9.75 1 94.69 16 VAL B O 1
ATOM 1654 N N . ILE B 1 17 ? 11.859 -12.008 -10.016 1 93.62 17 ILE B N 1
ATOM 1655 C CA . ILE B 1 17 ? 10.914 -10.898 -9.93 1 93.62 17 ILE B CA 1
ATOM 1656 C C . ILE B 1 17 ? 9.875 -11.023 -11.039 1 93.62 17 ILE B C 1
ATOM 1658 O O . ILE B 1 17 ? 8.672 -10.953 -10.773 1 93.62 17 ILE B O 1
ATOM 1662 N N . LYS B 1 18 ? 10.359 -11.312 -12.188 1 92.69 18 LYS B N 1
ATOM 1663 C CA . LYS B 1 18 ? 9.469 -11.445 -13.336 1 92.69 18 LYS B CA 1
ATOM 1664 C C . LYS B 1 18 ? 8.484 -12.586 -13.141 1 92.69 18 LYS B C 1
ATOM 1666 O O . LYS B 1 18 ? 7.277 -12.414 -13.328 1 92.69 18 LYS B O 1
ATOM 1671 N N . LEU B 1 19 ? 8.945 -13.742 -12.75 1 90.44 19 LEU B N 1
ATOM 1672 C CA . LEU B 1 19 ? 8.117 -14.945 -12.656 1 90.44 19 LEU B CA 1
ATOM 1673 C C . LEU B 1 19 ? 7.164 -14.859 -11.477 1 90.44 19 LEU B C 1
ATOM 1675 O O . LEU B 1 19 ? 6.016 -15.289 -11.57 1 90.44 19 LEU B O 1
ATOM 1679 N N . ILE B 1 20 ? 7.637 -14.328 -10.43 1 86.12 20 ILE B N 1
ATOM 1680 C CA . ILE B 1 20 ? 6.797 -14.219 -9.242 1 86.12 20 ILE B CA 1
ATOM 1681 C C . ILE B 1 20 ? 5.652 -13.242 -9.508 1 86.12 20 ILE B C 1
ATOM 1683 O O . ILE B 1 20 ? 4.508 -13.5 -9.125 1 86.12 20 ILE B O 1
ATOM 1687 N N . LEU B 1 21 ? 5.906 -12.133 -10.125 1 83.38 21 LEU B N 1
ATOM 1688 C CA . LEU B 1 21 ? 4.871 -11.164 -10.445 1 83.38 21 LEU B CA 1
ATOM 1689 C C . LEU B 1 21 ? 3.865 -11.742 -11.438 1 83.38 21 LEU B C 1
ATOM 1691 O O . LEU B 1 21 ? 2.682 -11.406 -11.398 1 83.38 21 LEU B O 1
ATOM 1695 N N . LYS B 1 22 ? 4.32 -12.695 -12.211 1 82.25 22 LYS B N 1
ATOM 1696 C CA . LYS B 1 22 ? 3.48 -13.258 -13.258 1 82.25 22 LYS B CA 1
ATOM 1697 C C . LYS B 1 22 ? 2.695 -14.461 -12.75 1 82.25 22 LYS B C 1
ATOM 1699 O O . LYS B 1 22 ? 1.511 -14.609 -13.055 1 82.25 22 LYS B O 1
ATOM 1704 N N . GLU B 1 23 ? 3.379 -15.312 -11.953 1 81.81 23 GLU B N 1
ATOM 1705 C CA . GLU B 1 23 ? 2.777 -16.609 -11.664 1 81.81 23 GLU B CA 1
ATOM 1706 C C . GLU B 1 23 ? 2.65 -16.828 -10.156 1 81.81 23 GLU B C 1
ATOM 1708 O O . GLU B 1 23 ? 2.07 -17.828 -9.719 1 81.81 23 GLU B O 1
ATOM 1713 N N . GLY B 1 24 ? 3.143 -15.922 -9.391 1 77.44 24 GLY B N 1
ATOM 1714 C CA . GLY B 1 24 ? 3.102 -16.109 -7.945 1 77.44 24 GLY B CA 1
ATOM 1715 C C . GLY B 1 24 ? 4.195 -17.016 -7.426 1 77.44 24 GLY B C 1
ATOM 1716 O O . GLY B 1 24 ? 4.906 -17.656 -8.211 1 77.44 24 GLY B O 1
ATOM 1717 N N . PHE B 1 25 ? 4.324 -17.078 -6.172 1 75.94 25 PHE B N 1
ATOM 1718 C CA . PHE B 1 25 ? 5.391 -17.828 -5.508 1 75.94 25 PHE B CA 1
ATOM 1719 C C . PHE B 1 25 ? 5.227 -19.328 -5.738 1 75.94 25 PHE B C 1
ATOM 1721 O O . PHE B 1 25 ? 6.199 -20.016 -6.055 1 75.94 25 PHE B O 1
ATOM 1728 N N . GLN B 1 26 ? 4.023 -19.766 -5.527 1 77.81 26 GLN B N 1
ATOM 1729 C CA . GLN B 1 26 ? 3.766 -21.203 -5.652 1 77.81 26 GLN B CA 1
ATOM 1730 C C . GLN B 1 26 ? 3.916 -21.656 -7.098 1 77.81 26 GLN B C 1
ATOM 1732 O O . GLN B 1 26 ? 4.316 -22.797 -7.352 1 77.81 26 GLN B O 1
ATOM 1737 N N . GLY B 1 27 ? 3.658 -20.828 -7.973 1 80.62 27 GLY B N 1
ATOM 1738 C CA . GLY B 1 27 ? 3.729 -21.172 -9.383 1 80.62 27 GLY B CA 1
ATOM 1739 C C . GLY B 1 27 ? 5.133 -21.078 -9.953 1 80.62 27 GLY B C 1
ATOM 1740 O O . GLY B 1 27 ? 5.363 -21.438 -11.109 1 80.62 27 GLY B O 1
ATOM 1741 N N . THR B 1 28 ? 5.996 -20.578 -9.188 1 87.31 28 THR B N 1
ATOM 1742 C CA . THR B 1 28 ? 7.371 -20.391 -9.641 1 87.31 28 THR B CA 1
ATOM 1743 C C . THR B 1 28 ? 8.273 -21.484 -9.094 1 87.31 28 THR B C 1
ATOM 1745 O O . THR B 1 28 ? 8.227 -21.812 -7.91 1 87.31 28 THR B O 1
ATOM 1748 N N . SER B 1 29 ? 8.992 -22.141 -9.992 1 91.19 29 SER B N 1
ATOM 1749 C CA . SER B 1 29 ? 9.93 -23.188 -9.594 1 91.19 29 SER B CA 1
ATOM 1750 C C . SER B 1 29 ? 11.359 -22.797 -9.945 1 91.19 29 SER B C 1
ATOM 1752 O O . SER B 1 29 ? 11.594 -21.891 -10.742 1 91.19 29 SER B O 1
ATOM 1754 N N . ILE B 1 30 ? 12.258 -23.531 -9.359 1 94.5 30 ILE B N 1
ATOM 1755 C CA . ILE B 1 30 ? 13.672 -23.297 -9.641 1 94.5 30 ILE B CA 1
ATOM 1756 C C . ILE B 1 30 ? 13.953 -23.562 -11.117 1 94.5 30 ILE B C 1
ATOM 1758 O O . ILE B 1 30 ? 14.727 -22.828 -11.742 1 94.5 30 ILE B O 1
ATOM 1762 N N . SER B 1 31 ? 13.336 -24.547 -11.625 1 95.69 31 SER B N 1
ATOM 1763 C CA . SER B 1 31 ? 13.516 -24.875 -13.039 1 95.69 31 SER B CA 1
ATOM 1764 C C . SER B 1 31 ? 13.062 -23.719 -13.93 1 95.69 31 SER B C 1
ATOM 1766 O O . SER B 1 31 ? 13.75 -23.359 -14.883 1 95.69 31 SER B O 1
ATOM 1768 N N . LYS B 1 32 ? 11.953 -23.109 -13.648 1 95.38 32 LYS B N 1
ATOM 1769 C CA . LYS B 1 32 ? 11.438 -21.984 -14.414 1 95.38 32 LYS B CA 1
ATOM 1770 C C . LYS B 1 32 ? 12.352 -20.766 -14.281 1 95.38 32 LYS B C 1
ATOM 1772 O O . LYS B 1 32 ? 12.609 -20.062 -15.258 1 95.38 32 LYS B O 1
ATOM 1777 N N . ILE B 1 33 ? 12.812 -20.547 -13.078 1 96.69 33 ILE B N 1
ATOM 1778 C CA . ILE B 1 33 ? 13.703 -19.422 -12.805 1 96.69 33 ILE B CA 1
ATOM 1779 C C . ILE B 1 33 ? 15 -19.578 -13.602 1 96.69 33 ILE B C 1
ATOM 1781 O O . ILE B 1 33 ? 15.461 -18.641 -14.242 1 96.69 33 ILE B O 1
ATOM 1785 N N . ALA B 1 34 ? 15.531 -20.828 -13.531 1 97.25 34 ALA B N 1
ATOM 1786 C CA . ALA B 1 34 ? 16.766 -21.125 -14.258 1 97.25 34 ALA B CA 1
ATOM 1787 C C . ALA B 1 34 ? 16.594 -20.875 -15.758 1 97.25 34 ALA B C 1
ATOM 1789 O O . ALA B 1 34 ? 17.422 -20.203 -16.375 1 97.25 34 ALA B O 1
ATOM 1790 N N . LYS B 1 35 ? 15.555 -21.344 -16.281 1 97.62 35 LYS B N 1
ATOM 1791 C CA . LYS B 1 35 ? 15.258 -21.188 -17.688 1 97.62 35 LYS B CA 1
ATOM 1792 C C . LYS B 1 35 ? 15.125 -19.703 -18.062 1 97.62 35 LYS B C 1
ATOM 1794 O O . LYS B 1 35 ? 15.711 -19.25 -19.031 1 97.62 35 LYS B O 1
ATOM 1799 N N . GLU B 1 36 ? 14.422 -18.969 -17.312 1 96.69 36 GLU B N 1
ATOM 1800 C CA . GLU B 1 36 ? 14.195 -17.547 -17.562 1 96.69 36 GLU B CA 1
ATOM 1801 C C . GLU B 1 36 ? 15.492 -16.766 -17.453 1 96.69 36 GLU B C 1
ATOM 1803 O O . GLU B 1 36 ? 15.703 -15.797 -18.188 1 96.69 36 GLU B O 1
ATOM 1808 N N . ALA B 1 37 ? 16.297 -17.188 -16.531 1 97.12 37 ALA B N 1
ATOM 1809 C CA . ALA B 1 37 ? 17.562 -16.484 -16.266 1 97.12 37 ALA B CA 1
ATOM 1810 C C . ALA B 1 37 ? 18.641 -16.891 -17.266 1 97.12 37 ALA B C 1
ATOM 1812 O O . ALA B 1 37 ? 19.688 -16.266 -17.344 1 97.12 37 ALA B O 1
ATOM 1813 N N . GLY B 1 38 ? 18.391 -17.938 -17.984 1 97.12 38 GLY B N 1
ATOM 1814 C CA . GLY B 1 38 ? 19.359 -18.406 -18.969 1 97.12 38 GLY B CA 1
ATOM 1815 C C . GLY B 1 38 ? 20.531 -19.141 -18.328 1 97.12 38 GLY B C 1
ATOM 1816 O O . GLY B 1 38 ? 21.672 -19 -18.797 1 97.12 38 GLY B O 1
ATOM 1817 N N . VAL B 1 39 ? 20.234 -19.797 -17.25 1 96.81 39 VAL B N 1
ATOM 1818 C CA . VAL B 1 39 ? 21.266 -20.578 -16.547 1 96.81 39 VAL B CA 1
ATOM 1819 C C . VAL B 1 39 ? 20.734 -21.969 -16.234 1 96.81 39 VAL B C 1
ATOM 1821 O O . VAL B 1 39 ? 19.562 -22.266 -16.453 1 96.81 39 VAL B O 1
ATOM 1824 N N . SER B 1 40 ? 21.656 -22.844 -15.75 1 95.31 40 SER B N 1
ATOM 1825 C CA . SER B 1 40 ? 21.219 -24.172 -15.32 1 95.31 40 SER B CA 1
ATOM 1826 C C . SER B 1 40 ? 20.672 -24.141 -13.898 1 95.31 40 SER B C 1
ATOM 1828 O O . SER B 1 40 ? 21.031 -23.281 -13.109 1 95.31 40 SER B O 1
ATOM 1830 N N . PRO B 1 41 ? 19.812 -25.094 -13.578 1 95.69 41 PRO B N 1
ATOM 1831 C CA . PRO B 1 41 ? 19.375 -25.203 -12.18 1 95.69 41 PRO B CA 1
ATOM 1832 C C . PRO B 1 41 ? 20.547 -25.328 -11.203 1 95.69 41 PRO B C 1
ATOM 1834 O O . PRO B 1 41 ? 20.5 -24.781 -10.102 1 95.69 41 PRO B O 1
ATOM 1837 N N . ALA B 1 42 ? 21.562 -25.984 -11.578 1 94.75 42 ALA B N 1
ATOM 1838 C CA . ALA B 1 42 ? 22.75 -26.141 -10.734 1 94.75 42 ALA B CA 1
ATOM 1839 C C . ALA B 1 42 ? 23.375 -24.781 -10.414 1 94.75 42 ALA B C 1
ATOM 1841 O O . ALA B 1 42 ? 23.812 -24.547 -9.289 1 94.75 42 ALA B O 1
ATOM 1842 N N . THR B 1 43 ? 23.391 -23.938 -11.367 1 94.94 43 THR B N 1
ATOM 1843 C CA . THR B 1 43 ? 23.922 -22.594 -11.188 1 94.94 43 THR B CA 1
ATOM 1844 C C . THR B 1 43 ? 23.109 -21.828 -10.156 1 94.94 43 THR B C 1
ATOM 1846 O O . THR B 1 43 ? 23.672 -21.109 -9.328 1 94.94 43 THR B O 1
ATOM 1849 N N . VAL B 1 44 ? 21.781 -21.922 -10.227 1 96.06 44 VAL B N 1
ATOM 1850 C CA . VAL B 1 44 ? 20.922 -21.234 -9.266 1 96.06 44 VAL B CA 1
ATOM 1851 C C . VAL B 1 44 ? 21.266 -21.688 -7.848 1 96.06 44 VAL B C 1
ATOM 1853 O O . VAL B 1 44 ? 21.344 -20.875 -6.926 1 96.06 44 VAL B O 1
ATOM 1856 N N . TYR B 1 45 ? 21.609 -22.953 -7.727 1 94.5 45 TYR B N 1
ATOM 1857 C CA . TYR B 1 45 ? 21.875 -23.547 -6.418 1 94.5 45 TYR B CA 1
ATOM 1858 C C . TYR B 1 45 ? 23.25 -23.141 -5.902 1 94.5 45 TYR B C 1
ATOM 1860 O O . TYR B 1 45 ? 23.547 -23.25 -4.707 1 94.5 45 TYR B O 1
ATOM 1868 N N . ILE B 1 46 ? 24.047 -22.75 -6.742 1 94.38 46 ILE B N 1
ATOM 1869 C CA . ILE B 1 46 ? 25.328 -22.188 -6.324 1 94.38 46 ILE B CA 1
ATOM 1870 C C . ILE B 1 46 ? 25.094 -20.922 -5.523 1 94.38 46 ILE B C 1
ATOM 1872 O O . ILE B 1 46 ? 25.797 -20.641 -4.547 1 94.38 46 ILE B O 1
ATOM 1876 N N . TYR B 1 47 ? 24.062 -20.219 -5.898 1 93.69 47 TYR B N 1
ATOM 1877 C CA . TYR B 1 47 ? 23.828 -18.906 -5.297 1 93.69 47 TYR B CA 1
ATOM 1878 C C . TYR B 1 47 ? 22.812 -19.016 -4.16 1 93.69 47 TYR B C 1
ATOM 1880 O O .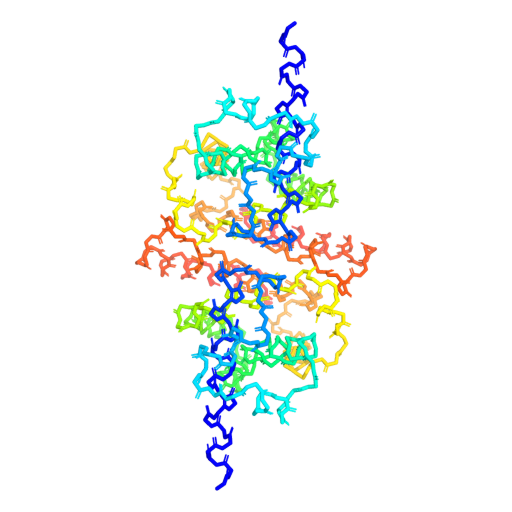 TYR B 1 47 ? 22.844 -18.203 -3.227 1 93.69 47 TYR B O 1
ATOM 1888 N N . TYR B 1 48 ? 21.953 -19.938 -4.316 1 94.19 48 TYR B N 1
ATOM 1889 C CA . TYR B 1 48 ? 20.859 -20.016 -3.361 1 94.19 48 TYR B CA 1
ATOM 1890 C C . TYR B 1 48 ? 20.609 -21.469 -2.932 1 94.19 48 TYR B C 1
ATOM 1892 O O . TYR B 1 48 ? 20.656 -22.375 -3.756 1 94.19 48 TYR B O 1
ATOM 1900 N N . ASP B 1 49 ? 20.234 -21.594 -1.705 1 91.94 49 ASP B N 1
ATOM 1901 C CA . ASP B 1 49 ? 20.062 -22.922 -1.123 1 91.94 49 ASP B CA 1
ATOM 1902 C C . ASP B 1 49 ? 18.75 -23.562 -1.57 1 91.94 49 ASP B C 1
ATOM 1904 O O . ASP B 1 49 ? 18.703 -24.75 -1.859 1 91.94 49 ASP B O 1
ATOM 1908 N N . ASN B 1 50 ? 17.766 -22.812 -1.489 1 91.19 50 ASN B N 1
ATOM 1909 C CA . ASN B 1 50 ? 16.438 -23.25 -1.892 1 91.19 50 ASN B CA 1
ATOM 1910 C C . ASN B 1 50 ? 15.547 -22.078 -2.281 1 91.19 50 ASN B C 1
ATOM 1912 O O . ASN B 1 50 ? 15.945 -20.922 -2.143 1 91.19 50 ASN B O 1
ATOM 1916 N N . LYS B 1 51 ? 14.445 -22.375 -2.711 1 89.75 51 LYS B N 1
ATOM 1917 C CA . LYS B 1 51 ? 13.531 -21.375 -3.248 1 89.75 51 LYS B CA 1
ATOM 1918 C C . LYS B 1 51 ? 13.133 -20.359 -2.176 1 89.75 51 LYS B C 1
ATOM 1920 O O . LYS B 1 51 ? 13.133 -19.156 -2.422 1 89.75 51 LYS B O 1
ATOM 1925 N N . GLU B 1 52 ? 12.82 -20.844 -1.022 1 87.19 52 GLU B N 1
ATOM 1926 C CA . GLU B 1 52 ? 12.383 -19.969 0.065 1 87.19 52 GLU B CA 1
ATOM 1927 C C . GLU B 1 52 ? 13.5 -19.031 0.5 1 87.19 52 GLU B C 1
ATOM 1929 O O . GLU B 1 52 ? 13.266 -17.828 0.682 1 87.19 52 GLU B O 1
ATOM 1934 N N . ALA B 1 53 ? 14.617 -19.562 0.631 1 89.5 53 ALA B N 1
ATOM 1935 C CA . ALA B 1 53 ? 15.773 -18.75 0.999 1 89.5 53 ALA B CA 1
ATOM 1936 C C . ALA B 1 53 ? 16.094 -17.719 -0.086 1 89.5 53 ALA B C 1
ATOM 1938 O O . ALA B 1 53 ? 16.438 -16.578 0.215 1 89.5 53 ALA B O 1
ATOM 1939 N N . MET B 1 54 ? 16.031 -18.156 -1.318 1 92.75 54 MET B N 1
ATOM 1940 C CA . MET B 1 54 ? 16.266 -17.266 -2.447 1 92.75 54 MET B CA 1
ATOM 1941 C C . MET B 1 54 ? 15.305 -16.078 -2.416 1 92.75 54 MET B C 1
ATOM 1943 O O . MET B 1 54 ? 15.734 -14.922 -2.504 1 92.75 54 MET B O 1
ATOM 1947 N N . LEU B 1 55 ? 14.078 -16.359 -2.229 1 89.38 55 LEU B N 1
ATOM 1948 C CA . LEU B 1 55 ? 13.062 -15.328 -2.217 1 89.38 55 LEU B CA 1
ATOM 1949 C C . LEU B 1 55 ? 13.266 -14.367 -1.046 1 89.38 55 LEU B C 1
ATOM 1951 O O . LEU B 1 55 ? 13.164 -13.156 -1.206 1 89.38 55 LEU B O 1
ATOM 1955 N N . HIS B 1 56 ? 13.508 -14.914 0.039 1 88.25 56 HIS B N 1
ATOM 1956 C CA . HIS B 1 56 ? 13.75 -14.10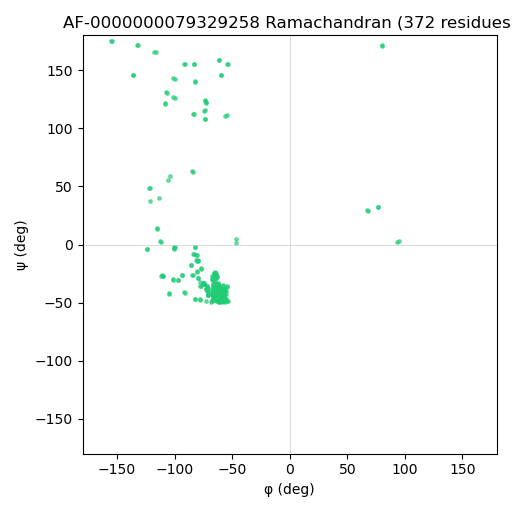9 1.231 1 88.25 56 HIS B CA 1
ATOM 1957 C C . HIS B 1 56 ? 14.93 -13.164 1.028 1 88.25 56 HIS B C 1
ATOM 1959 O O . HIS B 1 56 ? 14.836 -11.977 1.341 1 88.25 56 HIS B O 1
ATOM 1965 N N . ASP B 1 57 ? 15.984 -13.68 0.471 1 89.56 57 ASP B N 1
ATOM 1966 C CA . ASP B 1 57 ? 17.188 -12.883 0.267 1 89.56 57 ASP B CA 1
ATOM 1967 C C . ASP B 1 57 ? 16.953 -11.766 -0.744 1 89.56 57 ASP B C 1
ATOM 1969 O O . ASP B 1 57 ? 17.391 -10.633 -0.54 1 89.56 57 ASP B O 1
ATOM 1973 N N . ILE B 1 58 ? 16.328 -12.133 -1.753 1 92 58 ILE B N 1
ATOM 1974 C CA . ILE B 1 58 ? 16.047 -11.156 -2.805 1 92 58 ILE B CA 1
ATOM 1975 C C . ILE B 1 58 ? 15.094 -10.094 -2.277 1 92 58 ILE B C 1
ATOM 1977 O O . ILE B 1 58 ? 15.289 -8.898 -2.521 1 92 58 ILE B O 1
ATOM 1981 N N . TYR B 1 59 ? 14.086 -10.461 -1.499 1 89.69 59 TYR B N 1
ATOM 1982 C CA . TYR B 1 59 ? 13.141 -9.523 -0.9 1 89.69 59 TYR B CA 1
ATOM 1983 C C . TYR B 1 59 ? 13.859 -8.539 0.022 1 89.69 59 TYR B C 1
ATOM 1985 O O . TYR B 1 59 ? 13.641 -7.332 -0.066 1 89.69 59 TYR B O 1
ATOM 1993 N N . ILE B 1 60 ? 14.672 -9.078 0.864 1 88.56 60 ILE B N 1
ATOM 1994 C CA . ILE B 1 60 ? 15.383 -8.242 1.824 1 88.56 60 ILE B CA 1
ATOM 1995 C C . ILE B 1 60 ? 16.281 -7.25 1.082 1 88.56 60 ILE B C 1
ATOM 1997 O O . ILE B 1 60 ? 16.312 -6.062 1.416 1 88.56 60 ILE B O 1
ATOM 2001 N N . GLU B 1 61 ? 16.938 -7.746 0.119 1 91.25 61 GLU B N 1
ATOM 2002 C CA . GLU B 1 61 ? 17.844 -6.891 -0.65 1 91.25 61 GLU B CA 1
ATOM 2003 C C . GLU B 1 61 ? 17.094 -5.715 -1.272 1 91.25 61 GLU B C 1
ATOM 2005 O O . GLU B 1 61 ? 17.484 -4.562 -1.093 1 91.25 61 GLU B O 1
ATOM 2010 N N . TYR B 1 62 ? 16.016 -6.016 -1.897 1 91.5 62 TYR B N 1
ATOM 2011 C CA . TYR B 1 62 ? 15.32 -4.969 -2.637 1 91.5 62 TYR B CA 1
ATOM 2012 C C . TYR B 1 62 ? 14.492 -4.098 -1.7 1 91.5 62 TYR B C 1
ATOM 2014 O O . TYR B 1 62 ? 14.273 -2.916 -1.969 1 91.5 62 TYR B O 1
ATOM 2022 N N . SER B 1 63 ? 14.023 -4.637 -0.585 1 89.56 63 SER B N 1
ATOM 2023 C CA . SER B 1 63 ? 13.297 -3.846 0.399 1 89.56 63 SER B CA 1
ATOM 2024 C C . SER B 1 63 ? 14.195 -2.803 1.049 1 89.56 63 SER B C 1
ATOM 2026 O O . SER B 1 63 ? 13.727 -1.75 1.483 1 89.56 63 SER B O 1
ATOM 2028 N N . GLU B 1 64 ? 15.461 -3.07 1.038 1 90.31 64 GLU B N 1
ATOM 2029 C CA . GLU B 1 64 ? 16.406 -2.154 1.657 1 90.31 64 GLU B CA 1
ATOM 2030 C C . GLU B 1 64 ? 16.969 -1.17 0.635 1 90.31 64 GLU B C 1
ATOM 2032 O O . GLU B 1 64 ? 17.375 -0.059 0.99 1 90.31 64 GLU B O 1
ATOM 2037 N N . GLU B 1 65 ? 16.969 -1.613 -0.569 1 92.5 65 GLU B N 1
ATOM 2038 C CA . GLU B 1 65 ? 17.578 -0.826 -1.634 1 92.5 65 GLU B CA 1
ATOM 2039 C C . GLU B 1 65 ? 16.969 0.565 -1.721 1 92.5 65 GLU B C 1
ATOM 2041 O O . GLU B 1 65 ? 17.672 1.554 -1.935 1 92.5 65 GLU B O 1
ATOM 2046 N N . VAL B 1 66 ? 15.68 0.647 -1.529 1 93.31 66 VAL B N 1
ATOM 2047 C CA . VAL B 1 66 ? 14.992 1.927 -1.655 1 93.31 66 VAL B CA 1
ATOM 2048 C C . VAL B 1 66 ? 15.477 2.883 -0.567 1 93.31 66 VAL B C 1
ATOM 2050 O O . VAL B 1 66 ? 15.672 4.074 -0.82 1 93.31 66 VAL B O 1
ATOM 2053 N N . PHE B 1 67 ? 15.633 2.363 0.606 1 92.38 67 PHE B N 1
ATOM 2054 C CA . PHE B 1 67 ? 16.078 3.217 1.703 1 92.38 67 PHE B CA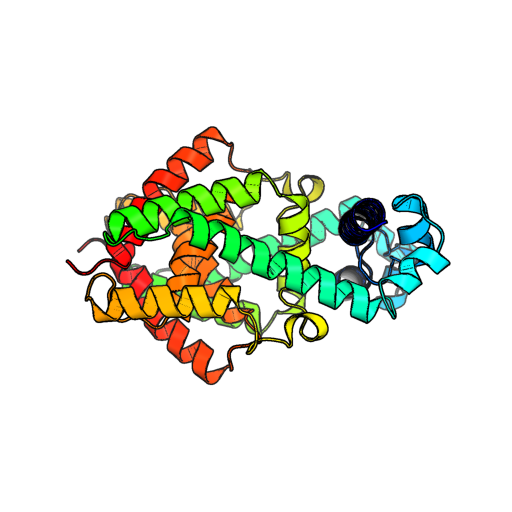 1
ATOM 2055 C C . PHE B 1 67 ? 17.516 3.688 1.478 1 92.38 67 PHE B C 1
ATOM 2057 O O . PHE B 1 67 ? 17.844 4.848 1.74 1 92.38 67 PHE B O 1
ATOM 2064 N N . GLU B 1 68 ? 18.312 2.773 1.002 1 92.62 68 GLU B N 1
ATOM 2065 C CA . GLU B 1 68 ? 19.672 3.166 0.679 1 92.62 68 GLU B CA 1
ATOM 2066 C C . GLU B 1 68 ? 19.703 4.238 -0.405 1 92.62 68 GLU B C 1
ATOM 2068 O O . GLU B 1 68 ? 20.453 5.207 -0.311 1 92.62 68 GLU B O 1
ATOM 2073 N N . TYR B 1 69 ? 18.922 4.027 -1.345 1 95.44 69 TYR B N 1
ATOM 2074 C CA . TYR B 1 69 ? 18.797 5 -2.426 1 95.44 69 TYR B CA 1
ATOM 2075 C C . TYR B 1 69 ? 18.391 6.367 -1.885 1 95.44 69 TYR B C 1
ATOM 2077 O O . TYR B 1 69 ? 19.031 7.375 -2.191 1 95.44 69 TYR B O 1
ATOM 2085 N N . LEU B 1 70 ? 17.422 6.441 -1.05 1 96.81 70 LEU B N 1
ATOM 2086 C CA . LEU B 1 70 ? 16.891 7.695 -0.538 1 96.81 70 LEU B CA 1
ATOM 2087 C C . LEU B 1 70 ? 17.875 8.359 0.418 1 96.81 70 LEU B C 1
ATOM 2089 O O . LEU B 1 70 ? 18.062 9.578 0.372 1 96.81 70 LEU B O 1
ATOM 2093 N N . LEU B 1 71 ? 18.453 7.535 1.275 1 96.19 71 LEU B N 1
ATOM 2094 C CA . LEU B 1 71 ? 19.391 8.062 2.25 1 96.19 71 LEU B CA 1
ATOM 2095 C C . LEU B 1 71 ? 20.594 8.695 1.554 1 96.19 71 LEU B C 1
ATOM 2097 O O . LEU B 1 71 ? 21.125 9.703 2.023 1 96.19 71 LEU B O 1
ATOM 2101 N N . ASN B 1 72 ? 20.953 8.102 0.448 1 96 72 ASN B N 1
ATOM 2102 C CA . ASN B 1 72 ? 22.062 8.656 -0.326 1 96 72 ASN B CA 1
ATOM 2103 C C . ASN B 1 72 ? 21.703 10.016 -0.925 1 96 72 ASN B C 1
ATOM 2105 O O . ASN B 1 72 ? 22.578 10.836 -1.171 1 96 72 ASN B O 1
ATOM 2109 N N . LYS B 1 73 ? 20.469 10.258 -1.165 1 96.69 73 LYS B N 1
ATOM 2110 C CA . LYS B 1 73 ? 20.016 11.508 -1.768 1 96.69 73 LYS B CA 1
ATOM 2111 C C . LYS B 1 73 ? 19.922 12.617 -0.727 1 96.69 73 LYS B C 1
ATOM 2113 O O . LYS B 1 73 ? 19.969 13.805 -1.069 1 96.69 73 LYS B O 1
ATOM 2118 N N . VAL B 1 74 ? 19.797 12.258 0.497 1 95.94 74 VAL B N 1
ATOM 2119 C CA . VAL B 1 74 ? 19.516 13.281 1.495 1 95.94 74 VAL B CA 1
ATOM 2120 C C . VAL B 1 74 ? 20.672 13.391 2.477 1 95.94 74 VAL B C 1
ATOM 2122 O O . VAL B 1 74 ? 20.562 14.023 3.523 1 95.94 74 VAL B O 1
ATOM 2125 N N . ASN B 1 75 ? 21.688 12.75 1.978 1 87.44 75 ASN B N 1
ATOM 2126 C CA . ASN B 1 75 ? 22.891 12.812 2.809 1 87.44 75 ASN B CA 1
ATOM 2127 C C . ASN B 1 75 ? 23.281 14.25 3.119 1 87.44 75 ASN B C 1
ATOM 2129 O O . ASN B 1 75 ? 23.422 15.07 2.209 1 87.44 75 ASN B O 1
ATOM 2133 N N . ASN B 1 76 ? 23.188 14.797 4.387 1 88.31 76 ASN B N 1
ATOM 2134 C CA . ASN B 1 76 ? 23.641 16.094 4.875 1 88.31 76 ASN B CA 1
ATOM 2135 C C . ASN B 1 76 ? 22.531 17.141 4.801 1 88.31 76 ASN B C 1
ATOM 2137 O O . ASN B 1 76 ? 22.797 18.344 4.875 1 88.31 76 ASN B O 1
ATOM 2141 N N . VAL B 1 77 ? 21.406 16.797 4.391 1 92.25 77 VAL B N 1
ATOM 2142 C CA . VAL B 1 77 ? 20.297 17.734 4.398 1 92.25 77 VAL B CA 1
ATOM 2143 C C . VAL B 1 77 ? 19.812 17.938 5.832 1 92.25 77 VAL B C 1
ATOM 2145 O O . VAL B 1 77 ? 19.438 16.984 6.512 1 92.25 77 VAL B O 1
ATOM 2148 N N . ILE B 1 78 ? 19.812 19.172 6.18 1 88.69 78 ILE B N 1
ATOM 2149 C CA . ILE B 1 78 ? 19.453 19.484 7.559 1 88.69 78 ILE B CA 1
ATOM 2150 C C . ILE B 1 78 ? 18.109 20.219 7.594 1 88.69 78 ILE B C 1
ATOM 2152 O O . ILE B 1 78 ? 17.391 20.172 8.594 1 88.69 78 ILE B O 1
ATOM 2156 N N . ASP B 1 79 ? 17.766 20.906 6.547 1 95.38 79 ASP B N 1
ATOM 2157 C CA . ASP B 1 79 ? 16.484 21.609 6.453 1 95.38 79 ASP B CA 1
ATOM 2158 C C . ASP B 1 79 ? 15.328 20.641 6.266 1 95.38 79 ASP B C 1
ATOM 2160 O O . ASP B 1 79 ? 15.312 19.875 5.305 1 95.38 79 ASP B O 1
ATOM 2164 N N . GLY B 1 80 ? 14.398 20.703 7.172 1 96.31 80 GLY B N 1
ATOM 2165 C CA . GLY B 1 80 ? 13.297 19.75 7.18 1 96.31 80 GLY B CA 1
ATOM 2166 C C . GLY B 1 80 ? 12.445 19.812 5.926 1 96.31 80 GLY B C 1
ATOM 2167 O O . GLY B 1 80 ? 12.023 18.781 5.398 1 96.31 80 GLY B O 1
ATOM 2168 N N . LYS B 1 81 ? 12.156 21.047 5.457 1 97.31 81 LYS B N 1
ATOM 2169 C CA . LYS B 1 81 ? 11.352 21.219 4.254 1 97.31 81 LYS B CA 1
ATOM 2170 C C . LYS B 1 81 ? 12.039 20.609 3.037 1 97.31 81 LYS B C 1
ATOM 2172 O O . LYS B 1 81 ? 11.414 19.891 2.254 1 97.31 81 LYS B O 1
ATOM 2177 N N . GLN B 1 82 ? 13.297 20.891 2.941 1 97.5 82 GLN B N 1
ATOM 2178 C CA . GLN B 1 82 ? 14.086 20.344 1.841 1 97.5 82 GLN B CA 1
ATOM 2179 C C . GLN B 1 82 ? 14.18 18.828 1.937 1 97.5 82 GLN B C 1
ATOM 2181 O O . GLN B 1 82 ? 14.109 18.125 0.922 1 97.5 82 GLN B O 1
ATOM 2186 N N . LEU B 1 83 ? 14.406 18.359 3.105 1 97.81 83 LEU B N 1
ATOM 2187 C CA . LEU B 1 83 ? 14.508 16.922 3.332 1 97.81 83 LEU B CA 1
ATOM 2188 C C . LEU B 1 83 ? 13.25 16.219 2.846 1 97.81 83 LEU B C 1
ATOM 2190 O O . LEU B 1 83 ? 13.328 15.242 2.096 1 97.81 83 LEU B O 1
ATOM 2194 N N . ILE B 1 84 ? 12.07 16.703 3.23 1 98.12 84 ILE B N 1
ATOM 2195 C CA . ILE B 1 84 ? 10.797 16.094 2.852 1 98.12 84 ILE B CA 1
ATOM 2196 C C . ILE B 1 84 ? 10.617 16.172 1.336 1 98.12 84 ILE B C 1
ATOM 2198 O O . ILE B 1 84 ? 10.211 15.203 0.7 1 98.12 84 ILE B O 1
ATOM 2202 N N . GLU B 1 85 ? 10.938 17.297 0.805 1 98.38 85 GLU B N 1
ATOM 2203 C CA . GLU B 1 85 ? 10.797 17.484 -0.637 1 98.38 85 GLU B CA 1
ATOM 2204 C C . GLU B 1 85 ? 11.641 16.469 -1.407 1 98.38 85 GLU B C 1
ATOM 2206 O O . GLU B 1 85 ? 11.156 15.836 -2.34 1 98.38 85 GLU B O 1
ATOM 2211 N N . ILE B 1 86 ? 12.891 16.297 -1.034 1 98.38 86 ILE B N 1
ATOM 2212 C CA . ILE B 1 86 ? 13.805 15.391 -1.723 1 98.38 86 ILE B CA 1
ATOM 2213 C C . ILE B 1 86 ? 13.32 13.953 -1.553 1 98.38 86 ILE B C 1
ATOM 2215 O O . ILE B 1 86 ? 13.25 13.195 -2.523 1 98.38 86 ILE B O 1
ATOM 2219 N N . ILE B 1 87 ? 12.984 13.578 -0.367 1 98.19 87 ILE B N 1
ATOM 2220 C CA . ILE B 1 87 ? 12.555 12.211 -0.087 1 98.19 87 ILE B CA 1
ATOM 2221 C C . ILE B 1 87 ? 11.32 11.875 -0.925 1 98.19 87 ILE B C 1
ATOM 2223 O O . ILE B 1 87 ? 11.273 10.828 -1.574 1 98.19 87 ILE B O 1
ATOM 2227 N N . VAL B 1 88 ? 10.336 12.75 -0.93 1 98.44 88 VAL B N 1
ATOM 2228 C CA . VAL B 1 88 ? 9.086 12.508 -1.646 1 98.44 88 VAL B CA 1
ATOM 2229 C C . VAL B 1 88 ? 9.367 12.391 -3.145 1 98.44 88 VAL B C 1
ATOM 2231 O O . VAL B 1 88 ? 8.93 11.438 -3.791 1 98.44 88 VAL B O 1
ATOM 2234 N N . LYS B 1 89 ? 10.117 13.297 -3.689 1 98.5 89 LYS B N 1
ATOM 2235 C CA . LYS B 1 89 ? 10.406 13.305 -5.121 1 98.5 89 LYS B CA 1
ATOM 2236 C C . LYS B 1 89 ? 11.227 12.086 -5.523 1 98.5 89 LYS B C 1
ATOM 2238 O O . LYS B 1 89 ? 10.945 11.445 -6.543 1 98.5 89 LYS B O 1
ATOM 2243 N N . GLU B 1 90 ? 12.195 11.789 -4.773 1 98.19 90 GLU B N 1
ATOM 2244 C CA . GLU B 1 90 ? 13.086 10.68 -5.109 1 98.19 90 GLU B CA 1
ATOM 2245 C C . GLU B 1 90 ? 12.383 9.336 -4.906 1 98.19 90 GLU B C 1
ATOM 2247 O O . GLU B 1 90 ? 12.648 8.383 -5.637 1 98.19 90 GLU B O 1
ATOM 2252 N N . TYR B 1 91 ? 11.555 9.266 -3.906 1 98.12 91 TYR B N 1
ATOM 2253 C CA . TYR B 1 91 ? 10.781 8.039 -3.723 1 98.12 91 TYR B CA 1
ATOM 2254 C C . TYR B 1 91 ? 9.852 7.805 -4.906 1 98.12 91 TYR B C 1
ATOM 2256 O O . TYR B 1 91 ? 9.766 6.691 -5.426 1 98.12 91 TYR B O 1
ATOM 2264 N N . TYR B 1 92 ? 9.148 8.867 -5.312 1 98.31 92 TYR B N 1
ATOM 2265 C CA . TYR B 1 92 ? 8.297 8.805 -6.496 1 98.31 92 TYR B CA 1
ATOM 2266 C C . TYR B 1 92 ? 9.094 8.352 -7.715 1 98.31 92 TYR B C 1
ATOM 2268 O O . TYR B 1 92 ? 8.672 7.453 -8.445 1 98.31 92 TYR B O 1
ATOM 2276 N N . THR B 1 93 ? 10.258 8.938 -7.906 1 97.75 93 THR B N 1
ATOM 2277 C CA . THR B 1 93 ? 11.125 8.609 -9.031 1 97.75 93 THR B CA 1
ATOM 2278 C C . THR B 1 93 ? 11.555 7.148 -8.977 1 97.75 93 THR B C 1
ATOM 2280 O O . THR B 1 93 ? 11.539 6.457 -10 1 97.75 93 THR B O 1
ATOM 2283 N N . TYR B 1 94 ? 11.906 6.73 -7.816 1 97.38 94 TYR B N 1
ATOM 2284 C CA . TYR B 1 94 ? 12.328 5.348 -7.645 1 97.38 94 TYR B CA 1
ATOM 2285 C C . TYR B 1 94 ? 11.219 4.379 -8.047 1 97.38 94 TYR B C 1
ATOM 2287 O O . TYR B 1 94 ? 11.469 3.41 -8.766 1 97.38 94 TYR B O 1
ATOM 2295 N N . ILE B 1 95 ? 10.023 4.613 -7.562 1 96 95 ILE B N 1
ATOM 2296 C CA . ILE B 1 95 ? 8.891 3.738 -7.844 1 96 95 ILE B CA 1
ATOM 2297 C C . ILE B 1 95 ? 8.641 3.689 -9.344 1 96 95 ILE B C 1
ATOM 2299 O O . ILE B 1 95 ? 8.414 2.615 -9.914 1 96 95 ILE B O 1
ATOM 2303 N N . LYS B 1 96 ? 8.695 4.867 -10 1 95.56 96 LYS B N 1
ATOM 2304 C CA . LYS B 1 96 ? 8.438 4.945 -11.438 1 95.56 96 LYS B CA 1
ATOM 2305 C C . LYS B 1 96 ? 9.508 4.203 -12.227 1 95.56 96 LYS B C 1
ATOM 2307 O O . LYS B 1 96 ? 9.211 3.541 -13.227 1 95.56 96 LYS B O 1
ATOM 2312 N N . LYS B 1 97 ? 10.727 4.258 -11.789 1 95.94 97 LYS B N 1
ATOM 2313 C CA . LYS B 1 97 ? 11.852 3.688 -12.516 1 95.94 97 LYS B CA 1
ATOM 2314 C C . LYS B 1 97 ? 12.008 2.199 -12.219 1 95.94 97 LYS B C 1
ATOM 2316 O O . LYS B 1 97 ? 12.547 1.45 -13.039 1 95.94 97 LYS B O 1
ATOM 2321 N N . ASN B 1 98 ? 11.562 1.802 -11.078 1 95 98 ASN B N 1
ATOM 2322 C CA . ASN B 1 98 ? 11.742 0.423 -10.633 1 95 98 ASN B CA 1
ATOM 2323 C C . ASN B 1 98 ? 10.406 -0.254 -10.344 1 95 98 ASN B C 1
ATOM 2325 O O . ASN B 1 98 ? 10.242 -0.903 -9.312 1 95 98 ASN B O 1
ATOM 2329 N N . GLY B 1 99 ? 9.516 -0.134 -11.242 1 91.88 99 GLY B N 1
ATOM 2330 C CA . GLY B 1 99 ? 8.141 -0.566 -11.039 1 91.88 99 GLY B CA 1
ATOM 2331 C C . GLY B 1 99 ? 8.023 -2.037 -10.688 1 91.88 99 GLY B C 1
ATOM 2332 O O . GLY B 1 99 ? 7.344 -2.4 -9.727 1 91.88 99 GLY B O 1
ATOM 2333 N N . GLU B 1 100 ? 8.719 -2.885 -11.414 1 90.44 100 GLU B N 1
ATOM 2334 C CA . GLU B 1 100 ? 8.633 -4.324 -11.18 1 90.44 100 GLU B CA 1
ATOM 2335 C C . GLU B 1 100 ? 9.203 -4.695 -9.812 1 90.44 100 GLU B C 1
ATOM 2337 O O . GLU B 1 100 ? 8.609 -5.488 -9.078 1 90.44 100 GLU B O 1
ATOM 2342 N N . ILE B 1 101 ? 10.328 -4.094 -9.508 1 93.19 101 ILE B N 1
ATOM 2343 C CA . ILE B 1 101 ? 10.961 -4.336 -8.219 1 93.19 101 ILE B CA 1
ATOM 2344 C C . ILE B 1 101 ? 10.039 -3.863 -7.098 1 93.19 101 ILE B C 1
ATOM 2346 O O . ILE B 1 101 ? 9.836 -4.574 -6.109 1 93.19 101 ILE B O 1
ATOM 2350 N N . PHE B 1 102 ? 9.445 -2.736 -7.305 1 92.5 102 PHE B N 1
ATOM 2351 C CA . PHE B 1 102 ? 8.547 -2.162 -6.309 1 92.5 102 PHE B CA 1
ATOM 2352 C C . PHE B 1 102 ? 7.348 -3.07 -6.078 1 92.5 102 PHE B C 1
ATOM 2354 O O . PHE B 1 102 ? 6.996 -3.365 -4.934 1 92.5 102 PHE B O 1
ATOM 2361 N N . HIS B 1 103 ? 6.777 -3.523 -7.121 1 87.44 103 HIS B N 1
ATOM 2362 C CA . HIS B 1 103 ? 5.602 -4.379 -7.012 1 87.44 103 HIS B CA 1
ATOM 2363 C C . HIS B 1 103 ? 5.949 -5.711 -6.355 1 87.44 103 HIS B C 1
ATOM 2365 O O . HIS B 1 103 ? 5.148 -6.262 -5.594 1 87.44 103 HIS B O 1
ATOM 2371 N N . PHE B 1 104 ? 7.094 -6.172 -6.676 1 87.75 104 PHE B N 1
ATOM 2372 C CA . PHE B 1 104 ? 7.574 -7.398 -6.051 1 87.75 104 PHE B CA 1
ATOM 2373 C C . PHE B 1 104 ? 7.703 -7.223 -4.543 1 87.75 104 PHE B C 1
ATOM 2375 O O . PHE B 1 104 ? 7.184 -8.031 -3.773 1 87.75 104 PHE B O 1
ATOM 2382 N N . VAL B 1 105 ? 8.32 -6.137 -4.078 1 88.94 105 VAL B N 1
ATOM 2383 C CA . VAL B 1 105 ? 8.547 -5.875 -2.658 1 88.94 105 VAL B CA 1
ATOM 2384 C C . VAL B 1 105 ? 7.203 -5.68 -1.954 1 88.94 105 VAL B C 1
ATOM 2386 O O . VAL B 1 105 ? 6.984 -6.211 -0.862 1 88.94 105 VAL B O 1
ATOM 2389 N N . GLU B 1 106 ? 6.344 -4.945 -2.586 1 85.06 106 GLU B N 1
ATOM 2390 C CA . GLU B 1 106 ? 5.035 -4.66 -2 1 85.06 106 GLU B CA 1
ATOM 2391 C C . GLU B 1 106 ? 4.223 -5.938 -1.817 1 85.06 106 GLU B C 1
ATOM 2393 O O . GLU B 1 106 ? 3.484 -6.074 -0.839 1 85.06 106 GLU B O 1
ATOM 2398 N N . GLN B 1 107 ? 4.32 -6.801 -2.732 1 77.62 107 GLN B N 1
ATOM 2399 C CA . GLN B 1 107 ? 3.568 -8.055 -2.699 1 77.62 107 GLN B CA 1
ATOM 2400 C C . GLN B 1 107 ? 3.973 -8.906 -1.5 1 77.62 107 GLN B C 1
ATOM 2402 O O . GLN B 1 107 ? 3.139 -9.602 -0.92 1 77.62 107 GLN B O 1
ATOM 2407 N N . PHE B 1 108 ? 5.129 -8.758 -1.057 1 77.69 108 PHE B N 1
ATOM 2408 C CA . PHE B 1 108 ? 5.602 -9.656 -0.007 1 77.69 108 PHE B CA 1
ATOM 2409 C C . PHE B 1 108 ? 5.805 -8.898 1.3 1 77.69 108 PHE B C 1
ATOM 2411 O O . PHE B 1 108 ? 6.273 -9.469 2.287 1 77.69 108 PHE B O 1
ATOM 2418 N N . SER B 1 109 ? 5.477 -7.672 1.241 1 76.56 109 SER B N 1
ATOM 2419 C CA . SER B 1 109 ? 5.637 -6.863 2.445 1 76.56 109 SER B CA 1
ATOM 2420 C C . SER B 1 109 ? 4.707 -7.34 3.557 1 76.56 109 SER B C 1
ATOM 2422 O O . SER B 1 109 ? 4.996 -7.141 4.738 1 76.56 109 SER B O 1
ATOM 2424 N N . SER B 1 110 ? 3.641 -8 3.201 1 64.44 110 SER B N 1
ATOM 2425 C CA . SER B 1 110 ? 2.656 -8.453 4.18 1 64.44 110 SER B CA 1
ATOM 2426 C C . SER B 1 110 ? 2.828 -9.93 4.5 1 64.44 110 SER B C 1
ATOM 2428 O O . SER B 1 110 ? 2.037 -10.508 5.25 1 64.44 110 SER B O 1
ATOM 2430 N N . CYS B 1 111 ? 3.723 -10.539 3.869 1 64.94 111 CYS B N 1
ATOM 2431 C CA . CYS B 1 111 ? 3.947 -11.953 4.113 1 64.94 111 CYS B CA 1
ATOM 2432 C C . CYS B 1 111 ? 4.844 -12.164 5.324 1 64.94 111 CYS B C 1
ATOM 2434 O O . CYS B 1 111 ? 6.027 -11.828 5.293 1 64.94 111 CYS B O 1
ATOM 2436 N N . PRO B 1 112 ? 4.254 -12.703 6.344 1 62.44 112 PRO B N 1
ATOM 2437 C CA . PRO B 1 112 ? 5.02 -12.875 7.578 1 62.44 112 PRO B CA 1
ATOM 2438 C C . PRO B 1 112 ? 6.285 -13.711 7.379 1 62.44 112 PRO B C 1
ATOM 2440 O O . PRO B 1 112 ? 7.32 -13.422 7.988 1 62.44 112 PRO B O 1
ATOM 2443 N N . ALA B 1 113 ? 6.203 -14.672 6.609 1 62.69 113 ALA B N 1
ATOM 2444 C CA . ALA B 1 113 ? 7.336 -15.57 6.406 1 62.69 113 ALA B CA 1
ATOM 2445 C C . ALA B 1 113 ? 8.508 -14.836 5.754 1 62.69 113 ALA B C 1
ATOM 2447 O O . ALA B 1 113 ? 9.672 -15.195 5.973 1 62.69 113 ALA B O 1
ATOM 2448 N N . LEU B 1 114 ? 8.188 -13.938 5.062 1 67.88 114 LEU B N 1
ATOM 2449 C CA . LEU B 1 114 ? 9.234 -13.219 4.336 1 67.88 114 LEU B CA 1
ATOM 2450 C C . LEU B 1 114 ? 9.578 -11.906 5.035 1 67.88 114 LEU B C 1
ATOM 2452 O O . LEU B 1 114 ? 10.734 -11.477 5.02 1 67.88 114 LEU B O 1
ATOM 2456 N N . ALA B 1 115 ? 8.461 -11.445 5.664 1 60.25 115 ALA B N 1
ATOM 2457 C CA . ALA B 1 115 ? 8.602 -10.156 6.328 1 60.25 115 ALA B CA 1
ATOM 2458 C C . ALA B 1 115 ? 9.156 -10.32 7.738 1 60.25 115 ALA B C 1
ATOM 2460 O O . ALA B 1 115 ? 9.477 -9.328 8.406 1 60.25 115 ALA B O 1
ATOM 2461 N N . SER B 1 116 ? 9.102 -11.523 8.312 1 56.09 116 SER B N 1
ATOM 2462 C CA . SER B 1 116 ? 9.445 -11.836 9.695 1 56.09 116 SER B CA 1
ATOM 2463 C C . SER B 1 116 ? 10.766 -11.188 10.094 1 56.09 116 SER B C 1
ATOM 2465 O O . SER B 1 116 ? 11.164 -11.25 11.258 1 56.09 116 SER B O 1
ATOM 2467 N N . GLY B 1 117 ? 11.43 -10.469 9.328 1 60.47 117 GLY B N 1
ATOM 2468 C CA . GLY B 1 117 ? 12.641 -9.875 9.859 1 60.47 117 GLY B CA 1
ATOM 2469 C C . GLY B 1 117 ? 12.5 -8.398 10.18 1 60.47 117 GLY B C 1
ATOM 2470 O O . GLY B 1 117 ? 13.258 -7.566 9.68 1 60.47 117 GLY B O 1
ATOM 2471 N N . CYS B 1 118 ? 11.508 -8.086 11.109 1 62.69 118 CYS B N 1
ATOM 2472 C CA . CYS B 1 118 ? 11.273 -6.695 11.492 1 62.69 118 CYS B CA 1
ATOM 2473 C C . CYS B 1 118 ? 12.547 -6.039 12 1 62.69 118 CYS B C 1
ATOM 2475 O O . CYS B 1 118 ? 12.711 -4.82 11.898 1 62.69 118 CYS B O 1
ATOM 2477 N N . SER B 1 119 ? 13.406 -6.672 12.773 1 55.78 119 SER B N 1
ATOM 2478 C CA . SER B 1 119 ? 14.445 -6.062 13.586 1 55.78 119 SER B CA 1
ATOM 2479 C C . SER B 1 119 ? 15.594 -5.543 12.727 1 55.78 119 SER B C 1
ATOM 2481 O O . SER B 1 119 ? 16.219 -4.531 13.055 1 55.78 119 SER B O 1
ATOM 2483 N N . GLU B 1 120 ? 16.188 -6.379 11.719 1 59.56 120 GLU B N 1
ATOM 2484 C CA . GLU B 1 120 ? 17.625 -6.324 11.477 1 59.56 120 GLU B CA 1
ATOM 2485 C C . GLU B 1 120 ? 17.922 -5.754 10.094 1 59.56 120 GLU B C 1
ATOM 2487 O O . GLU B 1 120 ? 18.969 -6.047 9.508 1 59.56 120 GLU B O 1
ATOM 2492 N N . ARG B 1 121 ? 17.016 -4.602 9.75 1 79.69 121 ARG B N 1
ATOM 2493 C CA . ARG B 1 121 ? 17.406 -4.152 8.414 1 79.69 121 ARG B CA 1
ATOM 2494 C C . ARG B 1 121 ? 18.156 -2.828 8.477 1 79.69 121 ARG B C 1
ATOM 2496 O O . ARG B 1 121 ? 17.734 -1.897 9.164 1 79.69 121 ARG B O 1
ATOM 2503 N N . THR B 1 122 ? 19.281 -2.74 7.828 1 85.06 122 THR B N 1
ATOM 2504 C CA . THR B 1 122 ? 20.203 -1.609 7.891 1 85.06 122 THR B CA 1
ATOM 2505 C C . THR B 1 122 ? 19.547 -0.35 7.324 1 85.06 122 THR B C 1
ATOM 2507 O O . THR B 1 122 ? 19.656 0.727 7.914 1 85.06 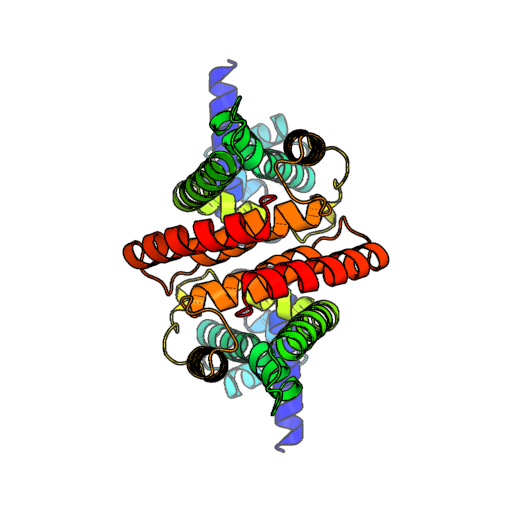122 THR B O 1
ATOM 2510 N N . GLY B 1 123 ? 18.859 -0.451 6.301 1 87.56 123 GLY B N 1
ATOM 2511 C CA . GLY B 1 123 ? 18.266 0.706 5.652 1 87.56 123 GLY B CA 1
ATOM 2512 C C . GLY B 1 123 ? 17.203 1.377 6.5 1 87.56 123 GLY B C 1
ATOM 2513 O O . GLY B 1 123 ? 17.234 2.592 6.707 1 87.56 123 GLY B O 1
ATOM 2514 N N . ILE B 1 124 ? 16.391 0.64 7.035 1 87.5 124 ILE B N 1
ATOM 2515 C CA . ILE B 1 124 ? 15.297 1.188 7.844 1 87.5 124 ILE B CA 1
ATOM 2516 C C . ILE B 1 124 ? 15.859 1.737 9.156 1 87.5 124 ILE B C 1
ATOM 2518 O O . ILE B 1 124 ? 15.375 2.748 9.664 1 87.5 124 ILE B O 1
ATOM 2522 N N . LYS B 1 125 ? 16.797 1.037 9.664 1 91.44 125 LYS B N 1
ATOM 2523 C CA . LYS B 1 125 ? 17.453 1.521 10.875 1 91.44 125 LYS B CA 1
ATOM 2524 C C . LYS B 1 125 ? 18.094 2.889 10.648 1 91.44 125 LYS B C 1
ATOM 2526 O O . LYS B 1 125 ? 17.953 3.787 11.484 1 91.44 125 LYS B O 1
ATOM 2531 N N . ASN B 1 126 ? 18.766 2.984 9.539 1 94.06 126 ASN B N 1
ATOM 2532 C CA . ASN B 1 126 ? 19.406 4.258 9.211 1 94.06 126 ASN B CA 1
ATOM 2533 C C . ASN B 1 126 ? 18.359 5.355 8.992 1 94.06 126 ASN B C 1
ATOM 2535 O O . ASN B 1 126 ? 18.578 6.508 9.367 1 94.06 126 ASN B O 1
ATOM 2539 N N . LEU B 1 127 ? 17.266 5.031 8.414 1 93.81 127 LEU B N 1
ATOM 2540 C CA . LEU B 1 127 ? 16.188 5.996 8.234 1 93.81 127 LEU B CA 1
ATOM 2541 C C . LEU B 1 127 ? 15.617 6.422 9.586 1 93.81 127 LEU B C 1
ATOM 2543 O O . LEU B 1 127 ? 15.375 7.609 9.82 1 93.81 127 LEU B O 1
ATOM 2547 N N . ASN B 1 128 ? 15.492 5.473 10.445 1 94.38 128 ASN B N 1
ATOM 2548 C CA . ASN B 1 128 ? 15.008 5.77 11.789 1 94.38 128 ASN B CA 1
ATOM 2549 C C . ASN B 1 128 ? 15.969 6.691 12.539 1 94.38 128 ASN B C 1
ATOM 2551 O O . ASN B 1 128 ? 15.531 7.602 13.242 1 94.38 128 ASN B O 1
ATOM 2555 N N . ASN B 1 129 ? 17.172 6.398 12.359 1 95.31 129 ASN B N 1
ATOM 2556 C CA . ASN B 1 129 ? 18.172 7.254 12.984 1 95.31 129 ASN B CA 1
ATOM 2557 C C . ASN B 1 129 ? 18.094 8.688 12.461 1 95.31 129 ASN B C 1
ATOM 2559 O O . ASN B 1 129 ? 18.188 9.641 13.242 1 95.31 129 ASN B O 1
ATOM 2563 N N . LEU B 1 130 ? 17.938 8.805 11.195 1 96 130 LEU B N 1
ATOM 2564 C CA . LEU B 1 130 ? 17.797 10.117 10.586 1 96 130 LEU B CA 1
ATOM 2565 C C . LEU B 1 130 ? 16.578 10.852 11.141 1 96 130 LEU B C 1
ATOM 2567 O O . LEU B 1 130 ? 16.688 12.023 11.531 1 96 130 LEU B O 1
ATOM 2571 N N . LEU B 1 131 ? 15.492 10.211 11.234 1 96.31 131 LEU B N 1
ATOM 2572 C CA . LEU B 1 131 ? 14.258 10.828 11.703 1 96.31 131 LEU B CA 1
ATOM 2573 C C . LEU B 1 131 ? 14.375 11.211 13.18 1 96.31 131 LEU B C 1
ATOM 2575 O O . LEU B 1 131 ? 13.906 12.281 13.578 1 96.31 131 LEU B O 1
ATOM 2579 N N . THR B 1 132 ? 14.984 10.344 13.914 1 97.25 132 THR B N 1
ATOM 2580 C CA . THR B 1 132 ? 15.211 10.625 15.328 1 97.25 132 THR B CA 1
ATOM 2581 C C . THR B 1 132 ? 16.078 11.867 15.5 1 97.25 132 THR B C 1
ATOM 2583 O O . THR B 1 132 ? 15.789 12.727 16.328 1 97.25 132 THR B O 1
ATOM 2586 N N . ASP B 1 133 ? 17.094 11.93 14.703 1 96.56 133 ASP B N 1
ATOM 2587 C CA . ASP B 1 133 ? 17.984 13.086 14.734 1 96.56 133 ASP B CA 1
ATOM 2588 C C . ASP B 1 133 ? 17.219 14.367 14.406 1 96.56 133 ASP B C 1
ATOM 2590 O O . ASP B 1 133 ? 17.438 15.398 15.047 1 96.56 133 ASP B O 1
ATOM 2594 N N . MET B 1 134 ? 16.375 14.359 13.438 1 96.94 134 MET B N 1
ATOM 2595 C CA . MET B 1 134 ? 15.602 15.523 13.023 1 96.94 134 MET B CA 1
ATOM 2596 C C . MET B 1 134 ? 14.641 15.953 14.117 1 96.94 134 MET B C 1
ATOM 2598 O O . MET B 1 134 ? 14.383 17.156 14.289 1 96.94 134 MET B O 1
ATOM 2602 N N . LYS B 1 135 ? 14.125 14.977 14.852 1 97.38 135 LYS B N 1
ATOM 2603 C CA . LYS B 1 135 ? 13.25 15.289 15.977 1 97.38 135 LYS B CA 1
ATOM 2604 C C . LYS B 1 135 ? 14.031 15.914 17.125 1 97.38 135 LYS B C 1
ATOM 2606 O O . LYS B 1 135 ? 13.57 16.875 17.75 1 97.38 135 LYS B O 1
ATOM 2611 N N . GLU B 1 136 ? 15.125 15.367 17.375 1 97 136 GLU B N 1
ATOM 2612 C CA . GLU B 1 136 ? 15.969 15.867 18.453 1 97 136 GLU B CA 1
ATOM 2613 C C . GLU B 1 136 ? 16.406 17.312 18.188 1 97 136 GLU B C 1
ATOM 2615 O O . GLU B 1 136 ? 16.547 18.109 19.109 1 97 136 GLU B O 1
ATOM 2620 N N . LYS B 1 137 ? 16.609 17.609 16.953 1 96.5 137 LYS B N 1
ATOM 2621 C CA . LYS B 1 137 ? 17 18.969 16.547 1 96.5 137 LYS B CA 1
ATOM 2622 C C . LYS B 1 137 ? 15.781 19.875 16.438 1 96.5 137 LYS B C 1
ATOM 2624 O O . LYS B 1 137 ? 15.898 21.031 16 1 96.5 137 LYS B O 1
ATOM 2629 N N . LYS B 1 138 ? 14.648 19.344 16.656 1 96.75 138 LYS B N 1
ATOM 2630 C CA . LYS B 1 138 ? 13.383 20.062 16.641 1 96.75 138 LYS B CA 1
ATOM 2631 C C . LYS B 1 138 ? 13.031 20.531 15.242 1 96.75 138 LYS B C 1
ATOM 2633 O O . LYS B 1 138 ? 12.438 21.609 15.07 1 96.75 138 LYS B O 1
ATOM 2638 N N . VAL B 1 139 ? 13.5 19.781 14.344 1 96.88 139 VAL B N 1
ATOM 2639 C CA . VAL B 1 139 ? 13.125 20.031 12.961 1 96.88 139 VAL B CA 1
ATOM 2640 C C . VAL B 1 139 ? 11.766 19.391 12.664 1 96.88 139 VAL B C 1
ATOM 2642 O O . VAL B 1 139 ? 10.898 20.031 12.062 1 96.88 139 VAL B O 1
ATOM 2645 N N . PHE B 1 140 ? 11.609 18.203 13.055 1 97.69 140 PHE B N 1
ATOM 2646 C CA . PHE B 1 140 ? 10.336 17.5 12.961 1 97.69 140 PHE B CA 1
ATOM 2647 C C . PHE B 1 140 ? 9.625 17.484 14.312 1 97.69 140 PHE B C 1
ATOM 2649 O O . PHE B 1 140 ? 10.273 17.438 15.359 1 97.69 140 PHE B O 1
ATOM 2656 N N . LYS B 1 141 ? 8.289 17.609 14.258 1 97.81 141 LYS B N 1
ATOM 2657 C CA . LYS B 1 141 ? 7.5 17.375 15.461 1 97.81 141 LYS B CA 1
ATOM 2658 C C . LYS B 1 141 ? 7.809 16 16.062 1 97.81 141 LYS B C 1
ATOM 2660 O O . LYS B 1 141 ? 8.188 15.086 15.336 1 97.81 141 LYS B O 1
ATOM 2665 N N . ASP B 1 142 ? 7.574 15.883 17.328 1 97.5 142 ASP B N 1
ATOM 2666 C CA . ASP B 1 142 ? 8 14.688 18.062 1 97.5 142 ASP B CA 1
ATOM 2667 C C . ASP B 1 142 ? 6.977 13.562 17.922 1 97.5 142 ASP B C 1
ATOM 2669 O O . ASP B 1 142 ? 6.445 13.078 18.922 1 97.5 142 ASP B O 1
ATOM 2673 N N . PHE B 1 143 ? 6.77 13.109 16.719 1 98.25 143 PHE B N 1
ATOM 2674 C CA . PHE B 1 143 ? 5.926 11.953 16.422 1 98.25 143 PHE B CA 1
ATOM 2675 C C . PHE B 1 143 ? 6.746 10.672 16.406 1 98.25 143 PHE B C 1
ATOM 2677 O O . PHE B 1 143 ? 7.969 10.711 16.234 1 98.25 143 PHE B O 1
ATOM 2684 N N . ARG B 1 144 ? 6.102 9.609 16.641 1 97.5 144 ARG B N 1
ATOM 2685 C CA . ARG B 1 144 ? 6.766 8.312 16.531 1 97.5 144 ARG B CA 1
ATOM 2686 C C . ARG B 1 144 ? 7.289 8.094 15.117 1 97.5 144 ARG B C 1
ATOM 2688 O O . ARG B 1 144 ? 6.629 8.461 14.141 1 97.5 144 ARG B O 1
ATOM 2695 N N . ASN B 1 145 ? 8.438 7.402 14.984 1 97.06 145 ASN B N 1
ATOM 2696 C CA . ASN B 1 145 ? 9.094 7.215 13.695 1 97.06 145 ASN B CA 1
ATOM 2697 C C . ASN B 1 145 ? 8.203 6.445 12.727 1 97.06 145 ASN B C 1
ATOM 2699 O O . ASN B 1 145 ? 8.164 6.746 11.531 1 97.06 145 ASN B O 1
ATOM 2703 N N . ASP B 1 146 ? 7.508 5.457 13.188 1 96.38 146 ASP B N 1
ATOM 2704 C CA . ASP B 1 146 ? 6.609 4.695 12.328 1 96.38 146 ASP B CA 1
ATOM 2705 C C . ASP B 1 146 ? 5.574 5.609 11.672 1 96.38 146 ASP B C 1
ATOM 2707 O O . ASP B 1 146 ? 5.242 5.441 10.5 1 96.38 146 ASP B O 1
ATOM 2711 N N . ASN B 1 147 ? 5.055 6.566 12.398 1 98.44 147 ASN B N 1
ATOM 2712 C CA . ASN B 1 147 ? 4.074 7.5 11.859 1 98.44 147 ASN B CA 1
ATOM 2713 C C . ASN B 1 147 ? 4.715 8.484 10.883 1 98.44 147 ASN B C 1
ATOM 2715 O O . ASN B 1 147 ? 4.105 8.859 9.883 1 98.44 147 ASN B O 1
ATOM 2719 N N . LEU B 1 148 ? 5.949 8.891 11.234 1 98.19 148 LEU B N 1
ATOM 2720 C CA . LEU B 1 148 ? 6.668 9.742 10.289 1 98.19 148 LEU B CA 1
ATOM 2721 C C . LEU B 1 148 ? 6.867 9.023 8.961 1 98.19 148 LEU B C 1
ATOM 2723 O O . LEU B 1 148 ? 6.625 9.602 7.895 1 98.19 148 LEU B O 1
ATOM 2727 N N . ILE B 1 149 ? 7.273 7.797 9.039 1 96.44 149 ILE B N 1
ATOM 2728 C CA . ILE B 1 149 ? 7.492 6.984 7.844 1 96.44 149 ILE B CA 1
ATOM 2729 C C . ILE B 1 149 ? 6.172 6.809 7.094 1 96.44 149 ILE B C 1
ATOM 2731 O O . ILE B 1 149 ? 6.109 7.016 5.879 1 96.44 149 ILE B O 1
ATOM 2735 N N . ALA B 1 150 ? 5.137 6.473 7.766 1 97.31 150 ALA B N 1
ATOM 2736 C CA . ALA B 1 150 ? 3.832 6.238 7.148 1 97.31 150 ALA B CA 1
ATOM 2737 C C . ALA B 1 150 ? 3.342 7.48 6.41 1 97.31 150 ALA B C 1
ATOM 2739 O O . ALA B 1 150 ? 2.871 7.387 5.273 1 97.31 150 ALA B O 1
ATOM 2740 N N . ILE B 1 151 ? 3.475 8.617 7.016 1 98.19 151 ILE B N 1
ATOM 2741 C CA . ILE B 1 151 ? 2.934 9.852 6.457 1 98.19 151 ILE B CA 1
ATOM 2742 C C . ILE B 1 151 ? 3.799 10.312 5.285 1 98.19 151 ILE B C 1
ATOM 2744 O O . ILE B 1 151 ? 3.291 10.867 4.312 1 98.19 151 ILE B O 1
ATOM 2748 N N . ILE B 1 152 ? 5.078 10.07 5.359 1 98.06 152 ILE B N 1
ATOM 2749 C CA . ILE B 1 152 ? 5.98 10.555 4.32 1 98.06 152 ILE B CA 1
ATOM 2750 C C . ILE B 1 152 ? 5.879 9.648 3.092 1 98.06 152 ILE B C 1
ATOM 2752 O O . ILE B 1 152 ? 5.844 10.133 1.958 1 98.06 152 ILE B O 1
ATOM 2756 N N . PHE B 1 153 ? 5.695 8.375 3.283 1 97.12 153 PHE B N 1
ATOM 2757 C CA . PHE B 1 153 ? 5.914 7.453 2.18 1 97.12 153 PHE B CA 1
ATOM 2758 C C . PHE B 1 153 ? 4.586 6.961 1.615 1 97.12 153 PHE B C 1
ATOM 2760 O O . PHE B 1 153 ? 4.422 6.859 0.397 1 97.12 153 PHE B O 1
ATOM 2767 N N . SER B 1 154 ? 3.668 6.656 2.439 1 97 154 SER B N 1
ATOM 2768 C CA . SER B 1 154 ? 2.49 5.902 2.016 1 97 154 SER B CA 1
ATOM 2769 C C . SER B 1 154 ? 1.635 6.711 1.048 1 97 154 SER B C 1
ATOM 2771 O O . SER B 1 154 ? 1.144 6.18 0.051 1 97 154 SER B O 1
ATOM 2773 N N . PRO B 1 155 ? 1.407 7.98 1.29 1 98.06 155 PRO B N 1
ATOM 2774 C CA . PRO B 1 155 ? 0.628 8.734 0.3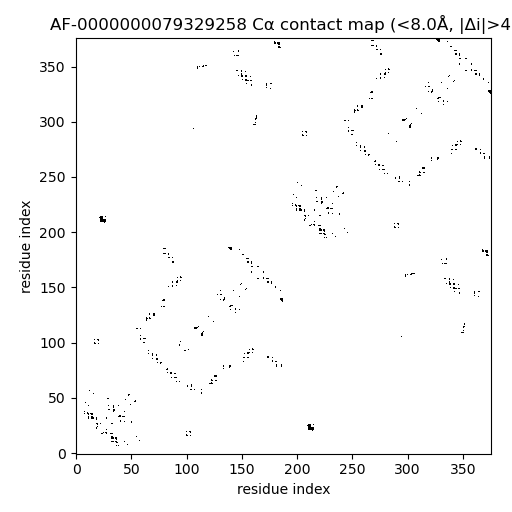09 1 98.06 155 PRO B CA 1
ATOM 2775 C C . PRO B 1 155 ? 1.339 8.867 -1.036 1 98.06 155 PRO B C 1
ATOM 2777 O O . PRO B 1 155 ? 0.687 8.906 -2.082 1 98.06 155 PRO B O 1
ATOM 2780 N N . VAL B 1 156 ? 2.637 8.977 -0.996 1 98.06 156 VAL B N 1
ATOM 2781 C CA . VAL B 1 156 ? 3.418 9.086 -2.223 1 98.06 156 VAL B CA 1
ATOM 2782 C C . VAL B 1 156 ? 3.291 7.793 -3.027 1 98.06 156 VAL B C 1
ATOM 2784 O O . VAL B 1 156 ? 3.133 7.828 -4.25 1 98.06 156 VAL B O 1
ATOM 2787 N N . LYS B 1 157 ? 3.389 6.742 -2.289 1 95.5 157 LYS B N 1
ATOM 2788 C CA . LYS B 1 157 ? 3.184 5.445 -2.926 1 95.5 157 LYS B CA 1
ATOM 2789 C C . LYS B 1 157 ? 1.812 5.367 -3.592 1 95.5 157 LYS B C 1
ATOM 2791 O O . LYS B 1 157 ? 1.691 4.898 -4.723 1 95.5 157 LYS B O 1
ATOM 2796 N N . TYR B 1 158 ? 0.831 5.773 -2.953 1 93.69 158 TYR B N 1
ATOM 2797 C CA . TYR B 1 158 ? -0.532 5.797 -3.473 1 93.69 158 TYR B CA 1
ATOM 2798 C C . TYR B 1 158 ? -0.598 6.543 -4.801 1 93.69 158 TYR B C 1
ATOM 2800 O O . TYR B 1 158 ? -1.182 6.047 -5.77 1 93.69 158 TYR B O 1
ATOM 2808 N N . ILE B 1 159 ? -0.021 7.719 -4.852 1 95.44 159 ILE B N 1
ATOM 2809 C CA . ILE B 1 159 ? -0.042 8.555 -6.047 1 95.44 159 ILE B CA 1
ATOM 2810 C C . ILE B 1 159 ? 0.742 7.875 -7.168 1 95.44 159 ILE B C 1
ATOM 2812 O O . ILE B 1 159 ? 0.273 7.801 -8.305 1 95.44 159 ILE B O 1
ATOM 2816 N N . ALA B 1 160 ? 1.861 7.328 -6.844 1 95.19 160 ALA B N 1
ATOM 2817 C CA . ALA B 1 160 ? 2.801 6.797 -7.824 1 95.19 160 ALA B CA 1
ATOM 2818 C C . ALA B 1 160 ? 2.219 5.582 -8.539 1 95.19 160 ALA B C 1
ATOM 2820 O O . ALA B 1 160 ? 2.453 5.379 -9.734 1 95.19 160 ALA B O 1
ATOM 2821 N N . ILE B 1 161 ? 1.445 4.82 -7.789 1 90.12 161 ILE B N 1
ATOM 2822 C CA . ILE B 1 161 ? 1.033 3.543 -8.367 1 90.12 161 ILE B CA 1
ATOM 2823 C C . ILE B 1 161 ? -0.393 3.656 -8.898 1 90.12 161 ILE B C 1
ATOM 2825 O O . ILE B 1 161 ? -0.938 2.691 -9.438 1 90.12 161 ILE B O 1
ATOM 2829 N N . ASN B 1 162 ? -1.03 4.801 -8.703 1 88.38 162 ASN B N 1
ATOM 2830 C CA . ASN B 1 162 ? -2.396 4.988 -9.188 1 88.38 162 ASN B CA 1
ATOM 2831 C C . ASN B 1 162 ? -2.438 5.168 -10.695 1 88.38 162 ASN B C 1
ATOM 2833 O O . ASN B 1 162 ? -2.143 6.254 -11.203 1 88.38 162 ASN B O 1
ATOM 2837 N N . GLN B 1 163 ? -2.893 4.211 -11.359 1 83.56 163 GLN B N 1
ATOM 2838 C CA . GLN B 1 163 ? -2.863 4.199 -12.82 1 83.56 163 GLN B CA 1
ATOM 2839 C C . GLN B 1 163 ? -3.99 5.047 -13.398 1 83.56 163 GLN B C 1
ATOM 2841 O O . GLN B 1 163 ? -3.992 5.352 -14.594 1 83.56 163 GLN B O 1
ATOM 2846 N N . CYS B 1 164 ? -4.938 5.406 -12.57 1 82.81 164 CYS B N 1
ATOM 2847 C CA . CYS B 1 164 ? -6.066 6.207 -13.031 1 82.81 164 CYS B CA 1
ATOM 2848 C C . CYS B 1 164 ? -5.691 7.68 -13.109 1 82.81 164 CYS B C 1
ATOM 2850 O O . CYS B 1 164 ? -6.453 8.492 -13.641 1 82.81 164 CYS B O 1
ATOM 2852 N N . ILE B 1 165 ? -4.527 7.945 -12.57 1 88.25 165 ILE B N 1
ATOM 2853 C CA . ILE B 1 165 ? -4.055 9.328 -12.57 1 88.25 165 ILE B CA 1
ATOM 2854 C C . ILE B 1 165 ? -2.902 9.477 -13.562 1 88.25 165 ILE B C 1
ATOM 2856 O O . ILE B 1 165 ? -1.896 8.773 -13.469 1 88.25 165 ILE B O 1
ATOM 2860 N N . GLY B 1 166 ? -3.09 10.336 -14.492 1 89.75 166 GLY B N 1
ATOM 2861 C CA . GLY B 1 166 ? -2.031 10.578 -15.461 1 89.75 166 GLY B CA 1
ATOM 2862 C C . GLY B 1 166 ? -0.757 11.102 -14.828 1 89.75 166 GLY B C 1
ATOM 2863 O O . GLY B 1 166 ? -0.787 11.664 -13.734 1 89.75 166 GLY B O 1
ATOM 2864 N N . GLU B 1 167 ? 0.351 10.953 -15.5 1 93.25 167 GLU B N 1
ATOM 2865 C CA . GLU B 1 167 ? 1.654 11.312 -14.945 1 93.25 167 GLU B CA 1
ATOM 2866 C C . GLU B 1 167 ? 1.733 12.805 -14.641 1 93.25 167 GLU B C 1
ATOM 2868 O O . GLU B 1 167 ? 2.283 13.203 -13.609 1 93.25 167 GLU B O 1
ATOM 2873 N N . GLU B 1 168 ? 1.271 13.641 -15.539 1 95.94 168 GLU B N 1
ATOM 2874 C CA . GLU B 1 168 ? 1.296 15.078 -15.305 1 95.94 168 GLU B CA 1
ATOM 2875 C C . GLU B 1 168 ? 0.5 15.445 -14.055 1 95.94 168 GLU B C 1
ATOM 2877 O O . GLU B 1 168 ? 0.928 16.297 -13.266 1 95.94 168 GLU B O 1
ATOM 2882 N N . GLU B 1 169 ? -0.646 14.836 -13.914 1 96.81 169 GLU B N 1
ATOM 2883 C CA . GLU B 1 169 ? -1.475 15.086 -12.734 1 96.81 169 GLU B CA 1
ATOM 2884 C C . GLU B 1 169 ? -0.809 14.555 -11.477 1 96.81 169 GLU B C 1
ATOM 2886 O O . GLU B 1 169 ? -0.942 15.141 -10.398 1 96.81 169 GLU B O 1
ATOM 2891 N N . GLN B 1 170 ? -0.137 13.398 -11.578 1 97.56 170 GLN B N 1
ATOM 2892 C CA . GLN B 1 170 ? 0.59 12.867 -10.43 1 97.56 170 GLN B CA 1
ATOM 2893 C C . GLN B 1 170 ? 1.617 13.875 -9.914 1 97.56 170 GLN B C 1
ATOM 2895 O O . GLN B 1 170 ? 1.759 14.055 -8.703 1 97.56 170 GLN B O 1
ATOM 2900 N N . VAL B 1 171 ? 2.303 14.508 -10.844 1 97.25 171 VAL B N 1
ATOM 2901 C CA . VAL B 1 171 ? 3.328 15.477 -10.477 1 97.25 171 VAL B CA 1
ATOM 2902 C C . VAL B 1 171 ? 2.693 16.641 -9.711 1 97.25 171 VAL B C 1
ATOM 2904 O O . VAL B 1 171 ? 3.25 17.109 -8.719 1 97.25 171 VAL B O 1
ATOM 2907 N N . GLU B 1 172 ? 1.571 17.094 -10.148 1 97.94 172 GLU B N 1
ATOM 2908 C CA . GLU B 1 172 ? 0.861 18.156 -9.461 1 97.94 172 GLU B CA 1
ATOM 2909 C C . GLU B 1 172 ? 0.404 17.719 -8.078 1 97.94 172 GLU B C 1
ATOM 2911 O O . GLU B 1 172 ? 0.485 18.5 -7.117 1 97.94 172 GLU B O 1
ATOM 2916 N N . LEU B 1 173 ? -0.102 16.531 -8.008 1 98.5 173 LEU B N 1
ATOM 2917 C CA . LEU B 1 173 ? -0.513 16 -6.719 1 98.5 173 LEU B CA 1
ATOM 2918 C C . LEU B 1 173 ? 0.672 15.914 -5.762 1 98.5 173 LEU B C 1
ATOM 2920 O O . LEU B 1 173 ? 0.533 16.188 -4.57 1 98.5 173 LEU B O 1
ATOM 2924 N N . LEU B 1 174 ? 1.789 15.555 -6.293 1 98.56 174 LEU B N 1
ATOM 2925 C CA . LEU B 1 174 ? 2.982 15.422 -5.465 1 98.56 174 LEU B CA 1
ATOM 2926 C C . LEU B 1 174 ? 3.4 16.766 -4.891 1 98.56 174 LEU B C 1
ATOM 2928 O O . LEU B 1 174 ? 3.809 16.859 -3.73 1 98.56 174 LEU B O 1
ATOM 2932 N N . LYS B 1 175 ? 3.363 17.797 -5.699 1 98.56 175 LYS B N 1
ATOM 2933 C CA . LYS B 1 175 ? 3.688 19.141 -5.215 1 98.56 175 LYS B CA 1
ATOM 2934 C C . LYS B 1 175 ? 2.799 19.531 -4.035 1 98.56 175 LYS B C 1
ATOM 2936 O O . LYS B 1 175 ? 3.287 20.031 -3.025 1 98.56 175 LYS B O 1
ATOM 2941 N N . GLU B 1 176 ? 1.553 19.297 -4.215 1 98.69 176 GLU B N 1
ATOM 2942 C CA . GLU B 1 176 ? 0.612 19.594 -3.137 1 98.69 176 GLU B CA 1
ATOM 2943 C C . GLU B 1 176 ? 0.875 18.703 -1.922 1 98.69 176 GLU B C 1
ATOM 2945 O O . GLU B 1 176 ? 0.805 19.172 -0.782 1 98.69 176 GLU B O 1
ATOM 2950 N N . MET B 1 177 ? 1.177 17.406 -2.162 1 98.69 177 MET B N 1
ATOM 2951 C CA . MET B 1 177 ? 1.43 16.453 -1.082 1 98.69 177 MET B CA 1
ATOM 2952 C C . MET B 1 177 ? 2.645 16.875 -0.262 1 98.69 177 MET B C 1
ATOM 2954 O O . MET B 1 177 ? 2.648 16.75 0.963 1 98.69 177 MET B O 1
ATOM 2958 N N . ILE B 1 178 ? 3.648 17.344 -0.961 1 98.62 178 ILE B N 1
ATOM 2959 C CA . ILE B 1 178 ? 4.844 17.828 -0.28 1 98.62 178 ILE B CA 1
ATOM 2960 C C . ILE B 1 178 ? 4.469 18.922 0.707 1 98.62 178 ILE B C 1
ATOM 2962 O O . ILE B 1 178 ? 4.895 18.906 1.864 1 98.62 178 ILE B O 1
ATOM 2966 N N . ARG B 1 179 ? 3.637 19.828 0.29 1 98 179 ARG B N 1
ATOM 2967 C CA . ARG B 1 179 ? 3.197 20.922 1.159 1 98 179 ARG B CA 1
ATOM 2968 C C . ARG B 1 179 ? 2.41 20.375 2.35 1 98 179 ARG B C 1
ATOM 2970 O O . ARG B 1 179 ? 2.566 20.859 3.473 1 98 179 ARG B O 1
ATOM 2977 N N . ILE B 1 180 ? 1.585 19.422 2.139 1 98.25 180 ILE B N 1
ATOM 2978 C CA . ILE B 1 180 ? 0.764 18.828 3.188 1 98.25 180 ILE B CA 1
ATOM 2979 C C . ILE B 1 180 ? 1.662 18.172 4.234 1 98.25 180 ILE B C 1
ATOM 2981 O O . ILE B 1 180 ? 1.504 18.406 5.434 1 98.25 180 ILE B O 1
ATOM 2985 N N . ILE B 1 181 ? 2.613 17.375 3.768 1 98.44 181 ILE B N 1
ATOM 2986 C CA . ILE B 1 181 ? 3.502 16.625 4.66 1 98.44 181 ILE B CA 1
ATOM 2987 C C . ILE B 1 181 ? 4.375 17.609 5.441 1 98.44 181 ILE B C 1
ATOM 2989 O O . ILE B 1 181 ? 4.566 17.453 6.652 1 98.44 181 ILE B O 1
ATOM 2993 N N . GLN B 1 182 ? 4.895 18.594 4.73 1 98 182 GLN B N 1
ATOM 2994 C CA . GLN B 1 182 ? 5.723 19.594 5.395 1 98 182 GLN B CA 1
ATOM 2995 C C . GLN B 1 182 ? 4.945 20.312 6.5 1 98 182 GLN B C 1
ATOM 2997 O O . GLN B 1 182 ? 5.449 20.469 7.613 1 98 182 GLN B O 1
ATOM 3002 N N . ALA B 1 183 ? 3.766 20.688 6.223 1 96.06 183 ALA B N 1
ATOM 3003 C CA . ALA B 1 183 ? 2.934 21.375 7.211 1 96.06 183 ALA B CA 1
ATOM 3004 C C . ALA B 1 183 ? 2.641 20.469 8.398 1 96.06 183 ALA B C 1
ATOM 3006 O O . ALA B 1 183 ? 2.555 20.938 9.539 1 96.06 183 ALA B O 1
ATOM 3007 N N . ALA B 1 184 ? 2.48 19.203 8.125 1 96.62 184 ALA B N 1
ATOM 3008 C CA . ALA B 1 184 ? 2.105 18.25 9.164 1 96.62 184 ALA B CA 1
ATOM 3009 C C . ALA B 1 184 ? 3.289 17.938 10.07 1 96.62 184 ALA B C 1
ATOM 3011 O O . ALA B 1 184 ? 3.111 17.672 11.266 1 96.62 184 ALA B O 1
ATOM 3012 N N . LEU B 1 185 ? 4.512 17.938 9.539 1 97.38 185 LEU B N 1
ATOM 3013 C CA . LEU B 1 185 ? 5.598 17.281 10.258 1 97.38 185 LEU B CA 1
ATOM 3014 C C . LEU B 1 185 ? 6.59 18.312 10.797 1 97.38 185 LEU B C 1
ATOM 3016 O O . LEU B 1 185 ? 7.32 18.031 11.75 1 97.38 185 LEU B O 1
ATOM 3020 N N . ILE B 1 186 ? 6.684 19.422 10.164 1 96.5 186 ILE B N 1
ATOM 3021 C CA . ILE B 1 186 ? 7.734 20.375 10.5 1 96.5 186 ILE B CA 1
ATOM 3022 C C . ILE B 1 186 ? 7.301 21.203 11.711 1 96.5 186 ILE B C 1
ATOM 3024 O O . ILE B 1 186 ? 6.145 21.625 11.797 1 96.5 186 ILE B O 1
ATOM 3028 N N . VAL B 1 187 ? 8.195 21.484 12.602 1 91.75 187 VAL B N 1
ATOM 3029 C CA . VAL B 1 187 ? 7.969 22.328 13.773 1 91.75 187 VAL B CA 1
ATOM 3030 C C . VAL B 1 187 ? 7.902 23.781 13.352 1 91.75 187 VAL B C 1
ATOM 3032 O O . VAL B 1 187 ? 8.742 24.25 12.578 1 91.75 187 VAL B O 1
ATOM 3035 N N . ASN B 1 188 ? 6.711 24.453 13.516 1 76.56 188 ASN B N 1
ATOM 3036 C CA . ASN B 1 188 ? 6.582 25.875 13.234 1 76.56 188 ASN B CA 1
ATOM 3037 C C . ASN B 1 188 ? 7.371 26.719 14.234 1 76.56 188 ASN B C 1
ATOM 3039 O O . ASN B 1 188 ? 7.488 26.344 15.406 1 76.56 188 ASN B O 1
#

Organism: NCBI:txid704125

Radius of gyration: 22.04 Å; Cα contacts (8 Å, |Δi|>4): 398; chains: 2; bounding box: 69×54×40 Å

Sequence (376 aa):
MRKKDDEKEKSIKDAVIKLILKEGFQGTSISKIAKEAGVSPATVYIYYDNKEAMLHDIYIEYSEEVFEYLLNKVNNVIDGKQLIEIIVKEYYTYIKKNGEIFHFVEQFSSCPALASGCSERTGIKNLNNLLTDMKEKKVFKDFRNDNLIAIIFSPVKYIAINQCIGEEEQVELLKEMIRIIQAALIVNMRKKDDEKEKSIKDAVIKLILKEGFQGTSISKIAKEAGVSPATVYIYYDNKEAMLHDIYIEYSEEVFEYLLNKVNNVIDGKQLIEIIVKEYYTYIKKNGEIFHFVEQFSSCPALASGCSERTGIKNLNNLLTDMKEKKVFKDFRNDNLIAIIFSPVKYIAINQCIGEEEQVELLKEMIRIIQAALIVN

InterPro domains:
  IPR001647 DNA-binding HTH domain, TetR-type [PF00440] (14-57)
  IPR001647 DNA-binding HTH domain, TetR-type [PR00455] (12-25)
  IPR001647 DNA-binding HTH domain, TetR-type [PR00455] (33-56)
  IPR001647 DNA-binding HTH domain, TetR-type [PS50977] (6-66)
  IPR009057 Homedomain-like superfamily [SSF46689] (2-74)
  IPR050624 Nucleoid occlusion factor SlmA/HTH-type transcriptional regulator [PTHR43479] (3-179)

pLDDT: mean 90.51, std 10.57, range [48.41, 98.69]